Protein AF-A0A3C0ZUI7-F1 (afdb_monomer_lite)

Foldseek 3Di:
DCPDPQDQFWDDKDKWKAQVVHTPVVQKDWPPDDFDFDADPPDDDDPVRPRGDRDDTDIGHDCVVQQQGQFIWMKMKIATPVGDIDMCVDDPRDIDGDHHHQAKKAKEKAWPDPFDDDPQFETQFKIKIKIKIFGLQAAQVFKDKDKPDDDDPVQTDDRGQPPDDDDDAPCPSGMDMGMDMGGDFDKMAIDIWGTGPVRNTHPYHHYYDGPRGIHGYDNDDKDKDKDWPDDPDDPNHDDPDDTDIDMDIDDDPDDPVVDDDDDPPPDDDDDDDPDPDDDD

Radius of gyration: 38.52 Å; chains: 1; bounding box: 91×34×120 Å

pLDDT: mean 78.49, std 19.01, range [32.12, 98.06]

Sequence (280 aa):
PGGAERSSGLGRVTVKVTVGDRDITDKVTLNKIPYTFSGRKGAGISPDSLVYSIEDAGIRIPAGAFAQSNDITVRVEAQDNSGNRSDTGGSGGGLLRLGIDTVGPKIEVNYTDDVQPRNEKYFSGRRIVQIAVIDRNVSRDRIHIRTNISVPDSLQPPHENRSGDGNGETGNGDRWTMSLVYDRDGEYTLNVDGSDALGNPAADIVWNGPSPKDFVIDRTKPVLSLFLLNTDVRNGKYYRDVQTVGIRVKEHNFRQEDVQYISSSGSRGRDRRPGDVAAP

Structure (mmCIF, N/CA/C/O backbone):
data_AF-A0A3C0ZUI7-F1
#
_entry.id   AF-A0A3C0ZUI7-F1
#
loop_
_atom_site.group_PDB
_atom_site.id
_atom_site.type_symbol
_atom_site.label_atom_id
_atom_site.label_alt_id
_atom_site.label_comp_id
_atom_site.label_asym_id
_atom_site.label_entity_id
_atom_site.label_seq_id
_atom_site.pdbx_PDB_ins_code
_atom_site.Cartn_x
_atom_site.Cartn_y
_atom_site.Cartn_z
_atom_site.occupancy
_atom_site.B_iso_or_equiv
_atom_site.auth_seq_id
_atom_site.auth_comp_id
_atom_site.auth_asym_id
_atom_site.auth_atom_id
_atom_site.pdbx_PDB_model_num
ATOM 1 N N . PRO A 1 1 ? 49.072 2.136 -57.154 1.00 39.34 1 PRO A N 1
ATOM 2 C CA . PRO A 1 1 ? 47.634 2.252 -57.484 1.00 39.34 1 PRO A CA 1
ATOM 3 C C . PRO A 1 1 ? 46.959 0.874 -57.428 1.00 39.34 1 PRO A C 1
ATOM 5 O O . PRO A 1 1 ? 46.980 0.122 -58.391 1.00 39.34 1 PRO A O 1
ATOM 8 N N . GLY A 1 2 ? 46.424 0.533 -56.261 1.00 35.38 2 GLY A N 1
ATOM 9 C CA . GLY A 1 2 ? 45.548 -0.618 -56.062 1.00 35.38 2 GLY A CA 1
ATOM 10 C C . GLY A 1 2 ? 44.452 -0.148 -55.127 1.00 35.38 2 GLY A C 1
ATOM 11 O O . GLY A 1 2 ? 44.536 -0.359 -53.922 1.00 35.38 2 GLY A O 1
ATOM 12 N N . GLY A 1 3 ? 43.526 0.652 -55.661 1.00 35.28 3 GLY A N 1
ATOM 13 C CA . GLY A 1 3 ? 42.379 1.114 -54.892 1.00 35.28 3 GLY A CA 1
ATOM 14 C C . GLY A 1 3 ? 41.578 -0.111 -54.490 1.00 35.28 3 GLY A C 1
ATOM 15 O O . GLY A 1 3 ? 41.129 -0.841 -55.367 1.00 35.28 3 GLY A O 1
ATOM 16 N N . ALA A 1 4 ? 41.458 -0.363 -53.186 1.00 46.81 4 ALA A N 1
ATOM 17 C CA . ALA A 1 4 ? 40.539 -1.371 -52.681 1.00 46.81 4 ALA A CA 1
ATOM 18 C C . ALA A 1 4 ? 39.171 -1.119 -53.331 1.00 46.81 4 ALA A C 1
ATOM 20 O O . ALA A 1 4 ? 38.652 -0.004 -53.222 1.00 46.81 4 ALA A O 1
ATOM 21 N N . GLU A 1 5 ? 38.638 -2.106 -54.056 1.00 49.66 5 GLU A N 1
ATOM 22 C CA . GLU A 1 5 ? 37.296 -2.026 -54.630 1.00 49.66 5 GLU A CA 1
ATOM 23 C C . GLU A 1 5 ? 36.324 -1.667 -53.503 1.00 49.66 5 GLU A C 1
ATOM 25 O O . GLU A 1 5 ? 36.117 -2.431 -52.559 1.00 49.66 5 GLU A O 1
ATOM 30 N N . ARG A 1 6 ? 35.776 -0.451 -53.552 1.00 50.44 6 ARG A N 1
ATOM 31 C CA . ARG A 1 6 ? 34.774 -0.008 -52.587 1.00 50.44 6 ARG A CA 1
ATOM 32 C C . ARG A 1 6 ? 33.447 -0.617 -53.023 1.00 50.44 6 ARG A C 1
ATOM 34 O O . ARG A 1 6 ? 32.904 -0.209 -54.044 1.00 50.44 6 ARG A O 1
ATOM 41 N N . SER A 1 7 ? 32.949 -1.612 -52.289 1.00 61.31 7 SER A N 1
ATOM 42 C CA . SER A 1 7 ? 31.618 -2.171 -52.553 1.00 61.31 7 SER A CA 1
ATOM 43 C C . SER A 1 7 ? 30.523 -1.153 -52.206 1.00 61.31 7 SER A C 1
ATOM 45 O O . SER A 1 7 ? 30.690 -0.343 -51.289 1.00 61.31 7 SER A O 1
ATOM 47 N N . SER A 1 8 ? 29.378 -1.225 -52.890 1.00 64.44 8 SER A N 1
ATOM 48 C CA . SER A 1 8 ? 28.178 -0.441 -52.565 1.00 64.44 8 SER A CA 1
ATOM 49 C C . SER A 1 8 ? 27.490 -0.873 -51.264 1.00 64.44 8 SER A C 1
ATOM 51 O O . SER A 1 8 ? 26.480 -0.271 -50.923 1.00 64.44 8 SER A O 1
ATOM 53 N N . GLY A 1 9 ? 28.007 -1.892 -50.560 1.00 69.38 9 GLY A N 1
ATOM 54 C CA . GLY A 1 9 ? 27.421 -2.482 -49.352 1.00 69.38 9 GLY A CA 1
ATOM 55 C C . GLY A 1 9 ? 27.231 -1.513 -48.177 1.00 69.38 9 GLY A C 1
ATOM 56 O O . GLY A 1 9 ? 27.394 -0.301 -48.303 1.00 69.38 9 GLY A O 1
ATOM 57 N N . LEU A 1 10 ? 26.876 -2.050 -47.007 1.00 74.06 10 LEU A N 1
ATOM 58 C CA . LEU A 1 10 ? 26.553 -1.247 -45.824 1.00 74.06 10 LEU A CA 1
ATOM 59 C C . LEU A 1 10 ? 27.716 -0.317 -45.429 1.00 74.06 10 LEU A C 1
ATOM 61 O O . LEU A 1 10 ? 28.832 -0.773 -45.183 1.00 74.06 10 LEU A O 1
ATOM 65 N N . GLY A 1 11 ? 27.443 0.986 -45.365 1.00 74.94 11 GLY A N 1
ATOM 66 C CA . GLY A 1 11 ? 28.442 2.021 -45.098 1.00 74.94 11 GLY A CA 1
ATOM 67 C C . GLY A 1 11 ? 28.409 2.537 -43.663 1.00 74.94 11 GLY A C 1
ATOM 68 O O . GLY A 1 11 ? 29.455 2.753 -43.050 1.00 74.94 11 GLY A O 1
ATOM 69 N N . ARG A 1 12 ? 27.213 2.729 -43.097 1.00 79.88 12 ARG A N 1
ATOM 70 C CA . ARG A 1 12 ? 27.022 3.234 -41.733 1.00 79.88 12 ARG A CA 1
ATOM 71 C C . ARG A 1 12 ? 25.737 2.704 -41.111 1.00 79.88 12 ARG A C 1
ATOM 73 O O . ARG A 1 12 ? 24.705 2.654 -41.768 1.00 79.88 12 ARG A O 1
ATOM 80 N N . VAL A 1 13 ? 25.802 2.414 -39.815 1.00 79.94 13 VAL A N 1
ATOM 81 C CA . VAL A 1 13 ? 24.637 2.191 -38.955 1.00 79.94 13 VAL A CA 1
ATOM 82 C C . VAL A 1 13 ? 24.647 3.246 -37.855 1.00 79.94 13 VAL A C 1
ATOM 84 O O . VAL A 1 13 ? 25.672 3.453 -37.204 1.00 79.94 13 VAL A O 1
ATOM 87 N N . THR A 1 14 ? 23.518 3.917 -37.664 1.00 83.06 14 THR A N 1
ATOM 88 C CA . THR A 1 14 ? 23.294 4.918 -36.622 1.00 83.06 14 THR A CA 1
ATOM 89 C C . THR A 1 14 ? 22.190 4.417 -35.707 1.00 83.06 14 THR A C 1
ATOM 91 O O . THR A 1 14 ? 21.149 3.968 -36.174 1.00 83.06 14 THR A O 1
ATOM 94 N N . VAL A 1 15 ? 22.404 4.514 -34.402 1.00 86.19 15 VAL A N 1
ATOM 95 C CA . VAL A 1 15 ? 21.394 4.185 -33.396 1.00 86.19 15 VAL A CA 1
ATOM 96 C C . VAL A 1 15 ? 20.965 5.472 -32.717 1.00 86.19 15 VAL A C 1
ATOM 98 O O . VAL A 1 15 ? 21.813 6.301 -32.394 1.00 86.19 15 VAL A O 1
ATOM 101 N N . LYS A 1 16 ? 19.662 5.619 -32.493 1.00 87.56 16 LYS A N 1
ATOM 102 C CA . LYS A 1 16 ? 19.075 6.660 -31.658 1.00 87.56 16 LYS A CA 1
ATOM 103 C C . LYS A 1 16 ? 18.197 6.009 -30.599 1.00 87.56 16 LYS A C 1
ATOM 105 O O . LYS A 1 16 ? 17.317 5.220 -30.936 1.00 87.56 16 LYS A O 1
ATOM 110 N N . VAL A 1 17 ? 18.435 6.346 -29.337 1.00 89.12 17 VAL A N 1
ATOM 111 C CA . VAL A 1 17 ? 17.631 5.871 -28.207 1.00 89.12 17 VAL A CA 1
ATOM 112 C C . VAL A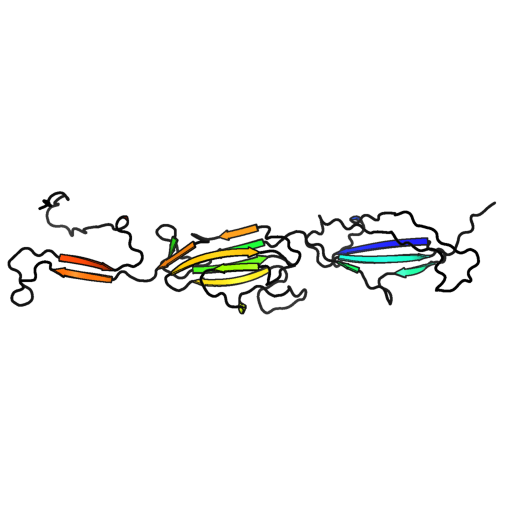 1 17 ? 17.021 7.070 -27.497 1.00 89.12 17 VAL A C 1
ATOM 114 O O . VAL A 1 17 ? 17.734 8.024 -27.187 1.00 89.12 17 VAL A O 1
ATOM 117 N N . THR A 1 18 ? 15.717 7.033 -27.239 1.00 87.75 18 THR A N 1
ATOM 118 C CA . THR A 1 18 ? 15.006 8.094 -26.516 1.00 87.75 18 THR A CA 1
ATOM 119 C C . THR A 1 18 ? 14.215 7.544 -25.334 1.00 87.75 18 THR A C 1
ATOM 121 O O . THR A 1 18 ? 13.870 6.367 -25.318 1.00 87.75 18 THR A O 1
ATOM 124 N N . VAL A 1 19 ? 13.945 8.399 -24.346 1.00 83.94 19 VAL A N 1
ATOM 125 C CA . VAL A 1 19 ? 12.933 8.183 -23.298 1.00 83.94 19 VAL A CA 1
ATOM 126 C C . VAL A 1 19 ? 11.902 9.292 -23.444 1.00 83.94 19 VAL A C 1
ATOM 128 O O . VAL A 1 19 ? 12.232 10.457 -23.197 1.00 83.94 19 VAL A O 1
ATOM 131 N N . GLY A 1 20 ? 10.698 8.960 -23.916 1.00 83.31 20 GLY A N 1
ATOM 132 C CA . GLY A 1 20 ? 9.798 9.965 -24.485 1.00 83.31 20 GLY A CA 1
ATOM 133 C C . GLY A 1 20 ? 10.523 10.783 -25.560 1.00 83.31 20 GLY A C 1
ATOM 134 O O . GLY A 1 20 ? 11.177 10.225 -26.448 1.00 83.31 20 GLY A O 1
ATOM 135 N N . ASP A 1 21 ? 10.501 12.108 -25.418 1.00 83.50 21 ASP A N 1
ATOM 136 C CA . ASP A 1 21 ? 11.164 13.038 -26.345 1.00 83.50 21 ASP A CA 1
ATOM 137 C C . ASP A 1 21 ? 12.665 13.248 -26.068 1.00 83.50 21 ASP A C 1
ATOM 139 O O . ASP A 1 21 ? 13.371 13.888 -26.854 1.00 83.50 21 ASP A O 1
ATOM 143 N N . ARG A 1 22 ? 13.190 12.731 -24.949 1.00 85.81 22 ARG A N 1
ATOM 144 C CA . ARG A 1 22 ? 14.582 12.959 -24.543 1.00 85.81 22 ARG A CA 1
ATOM 145 C C . ARG A 1 22 ? 15.524 11.983 -25.239 1.00 85.81 22 ARG A C 1
ATOM 147 O O . ARG A 1 22 ? 15.425 10.780 -25.027 1.00 85.81 22 ARG A O 1
ATOM 154 N N . ASP A 1 23 ? 16.506 12.501 -25.975 1.00 90.75 23 ASP A N 1
ATOM 155 C CA . ASP A 1 23 ? 17.611 11.702 -26.520 1.00 90.75 23 ASP A CA 1
ATOM 156 C C . ASP A 1 23 ? 18.565 11.246 -25.403 1.00 90.75 23 ASP A C 1
ATOM 158 O O . ASP A 1 23 ? 19.036 12.057 -24.601 1.00 90.75 23 ASP A O 1
ATOM 162 N N . ILE A 1 24 ? 18.816 9.938 -25.341 1.00 89.69 24 ILE A N 1
ATOM 163 C CA . ILE A 1 24 ? 19.708 9.282 -24.375 1.00 89.69 24 ILE A CA 1
ATOM 164 C C . ILE A 1 24 ? 20.764 8.416 -25.069 1.00 89.69 24 ILE A C 1
ATOM 166 O O . ILE A 1 24 ? 21.361 7.533 -24.449 1.00 89.69 24 ILE A O 1
ATOM 170 N N . THR A 1 25 ? 20.994 8.630 -26.364 1.00 89.19 25 THR A N 1
ATOM 171 C CA . THR A 1 25 ? 21.921 7.824 -27.169 1.00 89.19 25 THR A CA 1
ATOM 172 C C . THR A 1 25 ? 23.349 7.842 -26.602 1.00 89.19 25 THR A C 1
ATOM 174 O O . THR A 1 25 ? 24.074 6.859 -26.711 1.00 89.19 25 THR A O 1
ATOM 177 N N . ASP A 1 26 ? 23.751 8.919 -25.922 1.00 88.81 26 ASP A N 1
ATOM 178 C CA . ASP A 1 26 ? 25.049 9.031 -25.245 1.00 88.81 26 ASP A CA 1
ATOM 179 C C . ASP A 1 26 ? 25.170 8.156 -23.980 1.00 88.81 26 ASP A C 1
ATOM 181 O O . ASP A 1 26 ? 26.270 7.969 -23.459 1.00 88.81 26 ASP A O 1
ATOM 185 N N . LYS A 1 27 ? 24.052 7.627 -23.466 1.00 85.94 27 LYS A N 1
ATOM 186 C CA . LYS A 1 27 ? 23.995 6.763 -22.274 1.00 85.94 27 LYS A CA 1
ATOM 187 C C . LYS A 1 27 ? 23.957 5.275 -22.600 1.00 85.94 27 LYS A C 1
ATOM 189 O O . LYS A 1 27 ? 24.029 4.463 -21.677 1.00 85.94 27 LYS A O 1
ATOM 194 N N . VAL A 1 28 ? 23.839 4.901 -23.872 1.00 84.00 28 VAL A N 1
ATOM 195 C CA . VAL A 1 28 ? 23.809 3.495 -24.292 1.00 84.00 28 VAL A CA 1
ATOM 196 C C . VAL A 1 28 ? 25.170 3.055 -24.812 1.00 84.00 28 VAL A C 1
ATOM 198 O O . VAL A 1 28 ? 25.933 3.839 -25.370 1.00 84.00 28 VAL A O 1
ATOM 201 N N . THR A 1 29 ? 25.494 1.778 -24.626 1.00 80.75 29 THR A N 1
ATOM 202 C CA . THR A 1 29 ? 26.720 1.202 -25.188 1.00 80.75 29 THR A CA 1
ATOM 203 C C . THR A 1 29 ? 26.381 0.415 -26.441 1.00 80.75 29 THR A C 1
ATOM 205 O O . THR A 1 29 ? 25.583 -0.523 -26.401 1.00 80.75 29 THR A O 1
ATOM 208 N N . LEU A 1 30 ? 27.010 0.793 -27.551 1.00 74.75 30 LEU A N 1
ATOM 209 C CA . LEU A 1 30 ? 27.002 0.007 -28.776 1.00 74.75 30 LEU A CA 1
ATOM 210 C C . LEU A 1 30 ? 28.134 -1.005 -28.698 1.00 74.75 30 LEU A C 1
ATOM 212 O O . LEU A 1 30 ? 29.309 -0.650 -28.818 1.00 74.75 30 LEU A O 1
ATOM 216 N N . ASN A 1 31 ? 27.779 -2.269 -28.507 1.00 67.50 31 ASN A N 1
ATOM 217 C CA . ASN A 1 31 ? 28.765 -3.327 -28.599 1.00 67.50 31 ASN A CA 1
ATOM 218 C C . ASN A 1 31 ? 29.066 -3.534 -30.085 1.00 67.50 31 ASN A C 1
ATOM 220 O O . ASN A 1 31 ? 28.242 -4.058 -30.833 1.00 67.50 31 ASN A O 1
ATOM 224 N N . LYS A 1 32 ? 30.249 -3.094 -30.527 1.00 57.41 32 LYS A N 1
ATOM 225 C CA . LYS A 1 32 ? 30.792 -3.498 -31.827 1.00 57.41 32 LYS A CA 1
ATOM 226 C C . LYS A 1 32 ? 31.125 -4.981 -31.731 1.00 57.41 32 LYS A C 1
ATOM 228 O O . LYS A 1 32 ? 32.128 -5.342 -31.124 1.00 57.41 32 LYS A O 1
ATOM 233 N N . ILE A 1 33 ? 30.263 -5.824 -32.275 1.00 48.81 33 ILE A N 1
ATOM 234 C CA . ILE A 1 33 ? 30.443 -7.274 -32.258 1.00 48.81 33 ILE A CA 1
ATOM 235 C C . ILE A 1 33 ? 31.011 -7.692 -33.625 1.00 48.81 33 ILE A C 1
ATOM 237 O O . ILE A 1 33 ? 30.664 -7.070 -34.636 1.00 48.81 33 ILE A O 1
ATOM 241 N N . PRO A 1 34 ? 31.966 -8.641 -33.676 1.00 45.00 34 PRO A N 1
ATOM 242 C CA . PRO A 1 34 ? 32.533 -9.132 -34.928 1.00 45.00 34 PRO A CA 1
ATOM 243 C C . PRO A 1 34 ? 31.428 -9.599 -35.881 1.00 45.00 34 PRO A C 1
ATOM 245 O O . PRO A 1 34 ? 30.554 -10.365 -35.500 1.00 45.00 34 PRO A O 1
ATOM 248 N N . TYR A 1 35 ? 31.471 -9.126 -37.123 1.00 46.81 35 TYR A N 1
ATOM 249 C CA . TYR A 1 35 ? 30.569 -9.555 -38.187 1.00 46.81 35 TYR A CA 1
ATOM 250 C C . TYR A 1 35 ? 31.161 -10.777 -38.892 1.00 46.81 35 TYR A C 1
ATOM 252 O O . TYR A 1 35 ? 32.356 -10.816 -39.198 1.00 46.81 35 TYR A O 1
ATOM 260 N N . THR A 1 36 ? 30.331 -11.777 -39.165 1.00 38.94 36 THR A N 1
ATOM 261 C CA . THR A 1 36 ? 30.698 -12.934 -39.981 1.00 38.94 36 THR A CA 1
ATOM 262 C C . THR A 1 36 ? 30.381 -12.648 -41.448 1.00 38.94 36 THR A C 1
ATOM 264 O O . THR A 1 36 ? 29.358 -12.069 -41.799 1.00 38.94 36 THR A O 1
ATOM 267 N N . PHE A 1 37 ? 31.311 -13.006 -42.331 1.00 51.50 37 PHE A N 1
ATOM 268 C CA . PHE A 1 37 ? 31.149 -12.856 -43.775 1.00 51.50 37 PHE A CA 1
ATOM 269 C C . PHE A 1 37 ? 30.602 -14.154 -44.376 1.00 51.50 37 PHE A C 1
ATOM 271 O O . PHE A 1 37 ? 31.223 -15.205 -44.220 1.00 51.50 37 PHE A O 1
ATOM 278 N N . SER A 1 38 ? 29.498 -14.079 -45.122 1.00 47.84 38 SER A N 1
ATOM 279 C CA . SER A 1 38 ? 28.936 -15.209 -45.873 1.00 47.84 38 SER A CA 1
ATOM 280 C C . SER A 1 38 ? 28.625 -14.833 -47.332 1.00 47.84 38 SER A C 1
ATOM 282 O O . SER A 1 38 ? 27.517 -14.989 -47.830 1.00 47.84 38 SER A O 1
ATOM 284 N N . GLY A 1 39 ? 29.622 -14.354 -48.082 1.00 48.78 39 GLY A N 1
ATOM 285 C CA . GLY A 1 39 ? 29.436 -14.081 -49.511 1.00 48.78 39 GLY A CA 1
ATOM 286 C C . GLY A 1 39 ? 29.565 -15.331 -50.394 1.00 48.78 39 GLY A C 1
ATOM 287 O O . GLY A 1 39 ? 30.602 -15.995 -50.389 1.00 48.78 39 GLY A O 1
ATOM 288 N N . ARG A 1 40 ? 28.569 -15.613 -51.250 1.00 46.62 40 ARG A N 1
ATOM 289 C CA . ARG A 1 40 ? 28.757 -16.461 -52.447 1.00 46.62 40 ARG A CA 1
ATOM 290 C C . ARG A 1 40 ? 29.292 -15.604 -53.598 1.00 46.62 40 ARG A C 1
ATOM 292 O O . ARG A 1 40 ? 28.578 -14.761 -54.137 1.00 46.62 40 ARG A O 1
ATOM 299 N N . LYS A 1 41 ? 30.545 -15.827 -54.009 1.00 44.91 41 LYS A N 1
ATOM 300 C CA . LYS A 1 41 ? 31.140 -15.162 -55.182 1.00 44.91 41 LYS A CA 1
ATOM 301 C C . LYS A 1 41 ? 30.384 -15.592 -56.452 1.00 44.91 41 LYS A C 1
ATOM 303 O O . LYS A 1 41 ? 30.377 -16.775 -56.774 1.00 44.91 41 LYS A O 1
ATOM 308 N N . GLY A 1 42 ? 29.759 -14.645 -57.158 1.00 52.22 42 GLY A N 1
ATOM 309 C CA . GLY A 1 42 ? 29.079 -14.887 -58.442 1.00 52.22 42 GLY A CA 1
ATOM 310 C C . GLY A 1 42 ? 27.550 -15.036 -58.399 1.00 52.22 42 GLY A C 1
ATOM 311 O O . GLY A 1 42 ? 26.964 -15.382 -59.421 1.00 52.22 42 GLY A O 1
ATOM 312 N N . ALA A 1 43 ? 26.888 -14.776 -57.266 1.00 50.94 43 ALA A N 1
ATOM 313 C CA . ALA A 1 43 ? 25.427 -14.678 -57.237 1.00 50.94 43 ALA A CA 1
ATOM 314 C C . ALA A 1 43 ? 24.967 -13.373 -57.920 1.00 50.94 43 ALA A C 1
ATOM 316 O O . ALA A 1 43 ? 25.516 -12.306 -57.650 1.00 50.94 43 ALA A O 1
ATOM 317 N N . GLY A 1 44 ? 23.981 -13.452 -58.820 1.00 50.34 44 GLY A N 1
ATOM 318 C CA . GLY A 1 44 ? 23.380 -12.273 -59.449 1.00 50.34 44 GLY A CA 1
ATOM 319 C C . GLY A 1 44 ? 22.801 -11.301 -58.413 1.00 50.34 44 GLY A C 1
ATOM 320 O O . GLY A 1 44 ? 22.335 -11.716 -57.348 1.00 50.34 44 GLY A O 1
ATOM 321 N N . ILE A 1 45 ? 22.842 -10.003 -58.724 1.00 51.88 45 ILE A N 1
ATOM 322 C CA . ILE A 1 45 ? 22.308 -8.942 -57.862 1.00 51.88 45 ILE A CA 1
ATOM 323 C C . ILE A 1 45 ? 20.777 -9.045 -57.886 1.00 51.88 45 ILE A C 1
ATOM 325 O O . ILE A 1 45 ? 20.143 -8.660 -58.865 1.00 51.88 45 ILE A O 1
ATOM 329 N N . SER A 1 46 ? 20.189 -9.589 -56.823 1.00 49.47 46 SER A N 1
ATOM 330 C CA . SER A 1 46 ? 18.751 -9.527 -56.548 1.00 49.47 46 SER A CA 1
ATOM 331 C C . SER A 1 46 ? 18.540 -8.961 -55.137 1.00 49.47 46 SER A C 1
ATOM 333 O O . SER A 1 46 ? 19.458 -9.072 -54.319 1.00 49.47 46 SER A O 1
ATOM 335 N N . PRO A 1 47 ? 17.371 -8.374 -54.822 1.00 48.03 47 PRO A N 1
ATOM 336 C CA . PRO A 1 47 ? 17.043 -7.927 -53.464 1.00 48.03 47 PRO A CA 1
ATOM 337 C C . PRO A 1 47 ? 17.180 -9.035 -52.404 1.00 48.03 47 PRO A C 1
ATOM 339 O O . PRO A 1 47 ? 17.535 -8.746 -51.265 1.00 48.03 47 PRO A O 1
ATOM 342 N N . ASP A 1 48 ? 16.987 -10.295 -52.804 1.00 47.59 48 ASP A N 1
ATOM 343 C CA . ASP A 1 48 ? 17.074 -11.478 -51.937 1.00 47.59 48 ASP A CA 1
ATOM 344 C C . ASP A 1 48 ? 18.515 -12.011 -51.803 1.00 47.59 48 ASP A C 1
ATOM 346 O O . ASP A 1 48 ? 18.798 -12.902 -51.002 1.00 47.59 48 ASP A O 1
ATOM 350 N N . SER A 1 49 ? 19.457 -11.454 -52.571 1.00 53.12 49 SER A N 1
ATOM 351 C CA . SER A 1 49 ? 20.878 -11.810 -52.565 1.00 53.12 49 SER A CA 1
ATOM 352 C C . SER A 1 49 ? 21.661 -10.958 -51.554 1.00 53.12 49 SER A C 1
ATOM 354 O O . SER A 1 49 ? 22.706 -10.404 -51.902 1.00 53.12 49 SER A O 1
ATOM 356 N N . LEU A 1 50 ? 21.166 -10.796 -50.321 1.00 53.84 50 LEU A N 1
ATOM 357 C CA . LEU A 1 50 ? 21.901 -10.094 -49.260 1.00 53.84 50 LEU A CA 1
ATOM 358 C C . LEU A 1 50 ? 23.270 -10.765 -49.055 1.00 53.84 50 LEU A C 1
ATOM 360 O O . LEU A 1 50 ? 23.359 -11.922 -48.657 1.00 53.84 50 LEU A O 1
ATOM 364 N N . VAL A 1 51 ? 24.346 -10.042 -49.373 1.00 53.28 51 VAL A N 1
ATOM 365 C CA . VAL A 1 51 ? 25.725 -10.577 -49.353 1.00 53.28 51 VAL A CA 1
ATOM 366 C C . VAL A 1 51 ? 26.382 -10.414 -47.974 1.00 53.28 51 VAL A C 1
ATOM 368 O O . VAL A 1 51 ? 27.360 -11.093 -47.667 1.00 53.28 51 VAL A O 1
ATOM 371 N N . TYR A 1 52 ? 25.852 -9.508 -47.144 1.00 54.88 52 TYR A N 1
ATOM 372 C CA . TYR A 1 52 ? 26.396 -9.155 -45.834 1.00 54.88 52 TYR A CA 1
ATOM 373 C C . TYR A 1 52 ? 25.256 -8.942 -44.831 1.00 54.88 52 TYR A C 1
ATOM 375 O O . TYR A 1 52 ? 24.418 -8.063 -45.037 1.00 54.88 52 TYR A O 1
ATOM 383 N N . SER A 1 53 ? 25.249 -9.715 -43.746 1.00 57.09 53 SER A N 1
ATOM 384 C CA . SER A 1 53 ? 24.337 -9.565 -42.609 1.00 57.09 53 SER A CA 1
ATOM 385 C C . SER A 1 53 ? 25.118 -9.173 -41.348 1.00 57.09 53 SER A C 1
ATOM 387 O O . SER A 1 53 ? 26.282 -9.532 -41.171 1.00 57.09 53 SER A O 1
ATOM 389 N N . ILE A 1 54 ? 24.483 -8.387 -40.476 1.00 61.62 54 ILE A N 1
ATOM 390 C CA . ILE A 1 54 ? 24.945 -8.167 -39.102 1.00 61.62 54 ILE A CA 1
ATOM 391 C C . ILE A 1 54 ? 23.976 -8.943 -38.216 1.00 61.62 54 ILE A C 1
ATOM 393 O O . ILE A 1 54 ? 22.850 -8.498 -38.016 1.00 61.62 54 ILE A O 1
ATOM 397 N N . GLU A 1 55 ? 24.398 -10.107 -37.730 1.00 60.12 55 GLU A N 1
ATOM 398 C CA . GLU A 1 55 ? 23.518 -11.017 -36.980 1.00 60.12 55 GLU A CA 1
ATOM 399 C C . GLU A 1 55 ? 23.667 -10.870 -35.458 1.00 60.12 55 GLU A C 1
ATOM 401 O O . GLU A 1 55 ? 22.712 -11.124 -34.733 1.00 60.12 55 GLU A O 1
ATOM 406 N N . ASP A 1 56 ? 24.800 -10.337 -34.979 1.00 59.84 56 ASP A N 1
ATOM 407 C CA . ASP A 1 56 ? 25.130 -10.310 -33.546 1.00 59.84 56 ASP A CA 1
ATOM 408 C C . ASP A 1 56 ? 25.350 -8.901 -32.958 1.00 59.84 56 ASP A C 1
ATOM 410 O O . ASP A 1 56 ? 25.928 -8.775 -31.887 1.00 59.84 56 ASP A O 1
ATOM 414 N N . ALA A 1 57 ? 24.934 -7.802 -33.603 1.00 66.38 57 ALA A N 1
ATOM 415 C CA . ALA A 1 57 ? 25.088 -6.462 -33.006 1.00 66.38 57 ALA A CA 1
ATOM 416 C C . ALA A 1 57 ? 24.019 -6.167 -31.937 1.00 66.38 57 ALA A C 1
ATOM 418 O O . ALA A 1 57 ? 22.829 -6.369 -32.163 1.00 66.38 57 ALA A O 1
ATOM 419 N N . GLY A 1 58 ? 24.437 -5.617 -30.788 1.00 73.06 58 GLY A N 1
ATOM 420 C CA . GLY A 1 58 ? 23.549 -5.323 -29.658 1.00 73.06 58 GLY A CA 1
ATOM 421 C C . GLY A 1 58 ? 23.701 -3.907 -29.096 1.00 73.06 58 GLY A C 1
ATOM 422 O O . GLY A 1 58 ? 24.803 -3.352 -29.037 1.00 73.06 58 GLY A O 1
ATOM 423 N N . ILE A 1 59 ? 22.582 -3.341 -28.636 1.00 81.25 59 ILE A N 1
ATOM 424 C CA . ILE A 1 59 ? 22.514 -2.057 -27.924 1.00 81.25 59 ILE A CA 1
ATOM 425 C C . ILE A 1 59 ? 22.285 -2.360 -26.443 1.00 81.25 59 ILE A C 1
ATOM 427 O O . ILE A 1 59 ? 21.253 -2.917 -26.074 1.00 81.25 59 ILE A O 1
ATOM 431 N N . ARG A 1 60 ? 23.236 -1.993 -25.577 1.00 85.38 60 ARG A N 1
ATOM 432 C CA . ARG A 1 60 ? 23.074 -2.125 -24.124 1.00 85.38 60 ARG A CA 1
ATOM 433 C C . ARG A 1 60 ? 22.520 -0.829 -23.543 1.00 85.38 60 ARG A C 1
ATOM 435 O O . ARG A 1 60 ? 23.210 0.192 -23.543 1.00 85.38 60 ARG A O 1
ATOM 442 N N . ILE A 1 61 ? 21.316 -0.905 -22.985 1.00 85.88 61 ILE A N 1
ATOM 443 C CA . ILE A 1 61 ? 20.670 0.188 -22.251 1.00 85.88 61 ILE A CA 1
ATOM 444 C C . ILE A 1 61 ? 20.849 -0.083 -20.749 1.00 85.88 61 ILE A C 1
ATOM 446 O O . ILE A 1 61 ? 20.401 -1.124 -20.267 1.00 85.88 61 ILE A O 1
ATOM 450 N N . PRO A 1 62 ? 21.567 0.770 -19.997 1.00 84.06 62 PRO A N 1
ATOM 451 C CA . PRO A 1 62 ? 21.828 0.519 -18.584 1.00 84.06 62 PRO A CA 1
ATOM 452 C C . PRO A 1 62 ? 20.569 0.751 -17.745 1.00 84.06 62 PRO A C 1
ATOM 454 O O . PRO A 1 62 ? 20.001 1.835 -17.790 1.00 84.06 62 PRO A O 1
ATOM 457 N N . ALA A 1 63 ? 20.177 -0.221 -16.918 1.00 82.94 63 ALA A N 1
ATOM 458 C CA . ALA A 1 63 ? 18.972 -0.086 -16.100 1.00 82.94 63 ALA A CA 1
ATOM 459 C C . ALA A 1 63 ? 19.024 1.100 -15.121 1.00 82.94 63 ALA A C 1
ATOM 461 O O . ALA A 1 63 ? 18.015 1.755 -14.933 1.00 82.94 63 ALA A O 1
ATOM 462 N N . GLY A 1 64 ? 20.196 1.436 -14.563 1.00 82.38 64 GLY A N 1
ATOM 463 C CA . GLY A 1 64 ? 20.344 2.420 -13.478 1.00 82.38 64 GLY A CA 1
ATOM 464 C C . GLY A 1 64 ? 19.556 3.727 -13.656 1.00 82.38 64 GLY A C 1
ATOM 465 O O . GLY A 1 64 ? 18.572 3.952 -12.965 1.00 82.38 64 GLY A O 1
ATOM 466 N N . ALA A 1 65 ? 19.958 4.593 -14.591 1.00 75.94 65 ALA A N 1
ATOM 467 C CA . ALA A 1 65 ? 19.296 5.892 -14.793 1.00 75.94 65 ALA A CA 1
ATOM 468 C C . ALA A 1 65 ? 17.879 5.791 -15.395 1.00 75.94 65 ALA A C 1
ATOM 470 O O . ALA A 1 65 ? 17.195 6.805 -15.518 1.00 75.94 65 ALA A O 1
ATOM 471 N N . PHE A 1 66 ? 17.456 4.589 -15.790 1.00 80.56 66 PHE A N 1
ATOM 472 C CA . PHE A 1 66 ? 16.199 4.322 -16.483 1.00 80.56 66 PHE A CA 1
ATOM 473 C C . PHE A 1 66 ? 15.347 3.294 -15.734 1.00 80.56 66 PHE A C 1
ATOM 475 O O . PHE A 1 66 ? 14.476 2.685 -16.336 1.00 80.56 66 PHE A O 1
ATOM 482 N N . ALA A 1 67 ? 15.595 3.123 -14.434 1.00 78.38 67 ALA A N 1
ATOM 483 C CA . ALA A 1 67 ? 15.057 2.065 -13.584 1.00 78.38 67 ALA A CA 1
ATOM 484 C C . ALA A 1 67 ? 13.536 2.117 -13.358 1.00 78.38 67 ALA A C 1
ATOM 486 O O . ALA A 1 67 ? 13.026 1.263 -12.652 1.00 78.38 67 ALA A O 1
ATOM 487 N N . GLN A 1 68 ? 12.844 3.126 -13.895 1.00 75.88 68 GLN A N 1
ATOM 488 C CA . GLN A 1 68 ? 11.387 3.316 -13.832 1.00 75.88 68 GLN A CA 1
ATOM 489 C C . GLN A 1 68 ? 10.852 3.947 -15.139 1.00 75.88 68 GLN A C 1
ATOM 491 O O . GLN A 1 68 ? 9.952 4.797 -15.132 1.00 75.88 68 GLN A O 1
ATOM 496 N N . SER A 1 69 ? 11.486 3.623 -16.269 1.00 81.12 69 SER A N 1
ATOM 497 C CA . SER A 1 69 ? 11.151 4.167 -17.589 1.00 81.12 69 SER A CA 1
ATOM 498 C C . SER A 1 69 ? 10.197 3.234 -18.327 1.00 81.12 69 SER A C 1
ATOM 500 O O . SER A 1 69 ? 10.552 2.088 -18.559 1.00 81.12 69 SER A O 1
ATOM 502 N N . ASN A 1 70 ? 9.058 3.736 -18.811 1.00 76.62 70 ASN A N 1
ATOM 503 C CA . ASN A 1 70 ? 8.080 2.934 -19.570 1.00 76.62 70 ASN A CA 1
ATOM 504 C C . ASN A 1 70 ? 8.035 3.251 -21.077 1.00 76.62 70 ASN A C 1
ATOM 506 O O . ASN A 1 70 ? 7.275 2.629 -21.813 1.00 76.62 70 ASN A O 1
ATOM 510 N N . ASP A 1 71 ? 8.835 4.216 -21.538 1.00 83.00 71 ASP A N 1
ATOM 511 C CA . ASP A 1 71 ? 8.792 4.717 -22.918 1.00 83.00 71 ASP A CA 1
ATOM 512 C C . ASP A 1 71 ? 10.195 4.870 -23.516 1.00 83.00 71 ASP A C 1
ATOM 514 O O . ASP A 1 71 ? 10.591 5.938 -23.986 1.00 83.00 71 ASP A O 1
ATOM 518 N N . ILE A 1 72 ? 10.997 3.804 -23.438 1.00 86.06 72 ILE A N 1
ATOM 519 C CA . ILE A 1 72 ? 12.285 3.751 -24.130 1.00 86.06 72 ILE A CA 1
ATOM 520 C C . ILE A 1 72 ? 12.024 3.365 -25.582 1.00 86.06 72 ILE A C 1
ATOM 522 O O . ILE A 1 72 ? 11.520 2.279 -25.856 1.00 86.06 72 ILE A O 1
ATOM 526 N N . THR A 1 73 ? 12.424 4.218 -26.517 1.00 89.19 73 THR A N 1
ATOM 527 C CA . THR A 1 73 ? 12.326 3.951 -27.953 1.00 89.19 73 THR A CA 1
ATOM 528 C C . THR A 1 73 ? 13.712 3.784 -28.559 1.00 89.19 73 THR A C 1
ATOM 530 O O . THR A 1 73 ? 14.593 4.616 -28.354 1.00 89.19 73 THR A O 1
ATOM 533 N N . VAL A 1 74 ? 13.900 2.731 -29.354 1.00 87.81 74 VAL A N 1
ATOM 534 C CA . VAL A 1 74 ? 15.132 2.475 -30.106 1.00 87.81 74 VAL A CA 1
ATOM 535 C C . VAL A 1 74 ? 14.849 2.555 -31.605 1.00 87.81 74 VAL A C 1
ATOM 537 O O . VAL A 1 74 ? 14.036 1.803 -32.149 1.00 87.81 74 VAL A O 1
ATOM 540 N N . ARG A 1 75 ? 15.563 3.454 -32.287 1.00 87.00 75 ARG A N 1
ATOM 541 C CA . ARG A 1 75 ? 15.579 3.585 -33.746 1.00 87.00 75 ARG A CA 1
ATOM 542 C C . ARG A 1 75 ? 16.967 3.268 -34.277 1.00 87.00 75 ARG A C 1
ATOM 544 O O . ARG A 1 75 ? 17.958 3.805 -33.786 1.00 87.00 75 ARG A O 1
ATOM 551 N N . VAL A 1 76 ? 17.033 2.440 -35.309 1.00 84.75 76 VAL A N 1
ATOM 552 C CA . VAL A 1 76 ? 18.274 2.144 -36.028 1.00 84.75 76 VAL A CA 1
ATOM 553 C C . VAL A 1 76 ? 18.109 2.607 -37.465 1.00 84.75 76 VAL A C 1
ATOM 555 O O . VAL A 1 76 ? 17.110 2.283 -38.095 1.00 84.75 76 VAL A O 1
ATOM 558 N N . GLU A 1 77 ? 19.071 3.371 -37.969 1.00 85.75 77 GLU A N 1
ATOM 559 C CA . GLU A 1 77 ? 19.160 3.809 -39.361 1.00 85.75 77 GLU A CA 1
ATOM 560 C C . GLU A 1 77 ? 20.405 3.191 -40.000 1.00 85.75 77 GLU A C 1
ATOM 562 O O . GLU A 1 77 ? 21.502 3.268 -39.447 1.00 85.75 77 GLU A O 1
ATOM 567 N N . ALA A 1 78 ? 20.248 2.600 -41.177 1.00 83.06 78 ALA A N 1
ATOM 568 C CA . ALA A 1 78 ? 21.326 2.056 -41.984 1.00 83.06 78 ALA A CA 1
ATOM 569 C C . ALA A 1 78 ? 21.464 2.862 -43.278 1.00 83.06 78 ALA A C 1
ATOM 571 O O . ALA A 1 78 ? 20.470 3.199 -43.920 1.00 83.06 78 ALA A O 1
ATOM 572 N N . GLN A 1 79 ? 22.703 3.143 -43.673 1.00 85.38 79 GLN A N 1
ATOM 573 C CA . GLN A 1 79 ? 23.047 3.780 -44.936 1.00 85.38 79 GLN A CA 1
ATOM 574 C C . GLN A 1 79 ? 24.125 2.965 -45.655 1.00 85.38 79 GLN A C 1
ATOM 576 O O . GLN A 1 79 ? 25.142 2.620 -45.052 1.00 85.38 79 GLN A O 1
ATOM 581 N N . ASP A 1 80 ? 23.929 2.673 -46.937 1.00 84.06 80 ASP A N 1
ATOM 582 C CA . ASP A 1 80 ? 24.929 2.001 -47.771 1.00 84.06 80 ASP A CA 1
ATOM 583 C C . ASP A 1 80 ? 25.971 2.986 -48.350 1.00 84.06 80 ASP A C 1
ATOM 585 O O . ASP A 1 80 ? 25.828 4.209 -48.249 1.00 84.06 80 ASP A O 1
ATOM 589 N N . ASN A 1 81 ? 27.048 2.474 -48.951 1.00 80.69 81 ASN A N 1
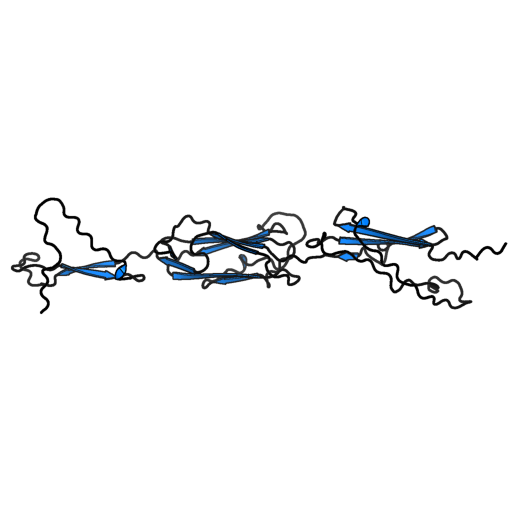ATOM 590 C CA . ASN A 1 81 ? 28.113 3.309 -49.528 1.00 80.69 81 ASN A CA 1
ATOM 591 C C . ASN A 1 81 ? 27.677 4.087 -50.784 1.00 80.69 81 ASN A C 1
ATOM 593 O O . ASN A 1 81 ? 28.401 4.981 -51.223 1.00 80.69 81 ASN A O 1
ATOM 597 N N . SER A 1 82 ? 26.509 3.766 -51.350 1.00 82.62 82 SER A N 1
ATOM 598 C CA . SER A 1 82 ? 25.893 4.497 -52.468 1.00 82.62 82 SER A CA 1
ATOM 599 C C . SER A 1 82 ? 24.936 5.595 -51.995 1.00 82.62 82 SER A C 1
ATOM 601 O O . SER A 1 82 ? 24.466 6.392 -52.803 1.00 82.62 82 SER A O 1
ATOM 603 N N . GLY A 1 83 ? 24.663 5.664 -50.691 1.00 83.88 83 GLY A N 1
ATOM 604 C CA . GLY A 1 83 ? 23.799 6.655 -50.069 1.00 83.88 83 GLY A CA 1
ATOM 605 C C . GLY A 1 83 ? 22.363 6.195 -49.809 1.00 83.88 83 GLY A C 1
ATOM 606 O O . GLY A 1 83 ? 21.624 6.980 -49.212 1.00 83.88 83 GLY A O 1
ATOM 607 N N . ASN A 1 84 ? 21.975 4.968 -50.177 1.00 83.44 84 ASN A N 1
ATOM 608 C CA . ASN A 1 84 ? 20.637 4.434 -49.905 1.00 83.44 84 ASN A CA 1
ATOM 609 C C . ASN A 1 84 ? 20.438 4.257 -48.397 1.00 83.44 84 ASN A C 1
ATOM 611 O O . ASN A 1 84 ? 21.356 3.817 -47.704 1.00 83.44 84 ASN A O 1
ATOM 615 N N . ARG A 1 85 ? 19.248 4.601 -47.8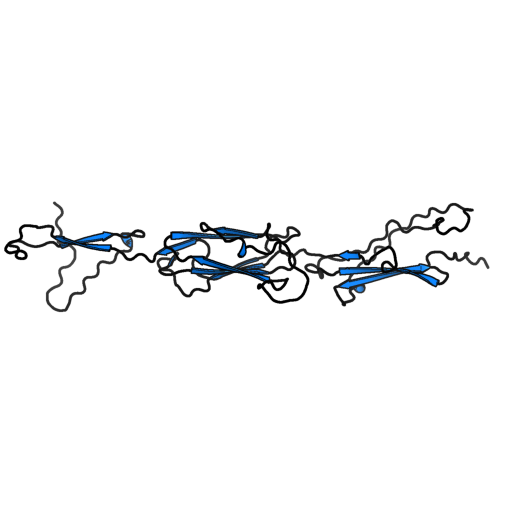85 1.00 85.56 85 ARG A N 1
ATOM 616 C CA . ARG A 1 85 ? 18.932 4.595 -46.449 1.00 85.56 85 ARG A CA 1
ATOM 617 C C . ARG A 1 85 ? 17.722 3.734 -46.127 1.00 85.56 85 ARG A C 1
ATOM 619 O O . ARG A 1 85 ? 16.781 3.663 -46.910 1.00 85.56 85 ARG A O 1
ATOM 626 N N . SER A 1 86 ? 17.737 3.151 -44.939 1.00 83.94 86 SER A N 1
ATOM 627 C CA . SER A 1 86 ? 16.591 2.492 -44.314 1.00 83.94 86 SER A CA 1
ATOM 628 C C . SER A 1 86 ? 16.632 2.729 -42.810 1.00 83.94 86 SER A C 1
ATOM 630 O O . SER A 1 86 ? 17.697 2.997 -42.254 1.00 83.94 86 SER A O 1
ATOM 632 N N . ASP A 1 87 ? 15.490 2.636 -42.140 1.00 83.88 87 ASP A N 1
ATOM 633 C CA . ASP A 1 87 ? 15.440 2.649 -40.685 1.00 83.88 87 ASP A CA 1
ATOM 634 C C . ASP A 1 87 ? 14.356 1.715 -40.147 1.00 83.88 87 ASP A C 1
ATOM 636 O O . ASP A 1 87 ? 13.461 1.283 -40.875 1.00 83.88 87 ASP A O 1
ATOM 640 N N . THR A 1 88 ? 14.430 1.418 -38.851 1.00 73.94 88 THR A N 1
ATOM 641 C CA . THR A 1 88 ? 13.435 0.594 -38.150 1.00 73.94 88 THR A CA 1
ATOM 642 C C . THR A 1 88 ? 12.062 1.270 -38.017 1.00 73.94 88 THR A C 1
ATOM 644 O O . THR A 1 88 ? 11.120 0.642 -37.553 1.00 73.94 88 THR A O 1
ATOM 647 N N . GLY A 1 89 ? 11.897 2.526 -38.441 1.00 65.81 89 GLY A N 1
ATOM 648 C CA . GLY A 1 89 ? 10.617 3.241 -38.488 1.00 65.81 89 GLY A CA 1
ATOM 649 C C . GLY A 1 89 ? 9.855 3.108 -39.817 1.00 65.81 89 GLY A C 1
ATOM 650 O O . GLY A 1 89 ? 8.695 3.515 -39.879 1.00 65.81 89 GLY A O 1
ATOM 651 N N . GLY A 1 90 ? 10.471 2.546 -40.865 1.00 59.47 90 GLY A N 1
ATOM 652 C CA . GLY A 1 90 ? 9.861 2.291 -42.175 1.00 59.47 90 GLY A CA 1
ATOM 653 C C . GLY A 1 90 ? 9.053 0.987 -42.265 1.00 59.47 90 GLY A C 1
ATOM 654 O O . GLY A 1 90 ? 9.163 0.104 -41.411 1.00 59.47 90 GLY A O 1
ATOM 655 N N . SER A 1 91 ? 8.227 0.881 -43.318 1.00 48.62 91 SER A N 1
ATOM 656 C CA . SER A 1 91 ? 7.224 -0.176 -43.547 1.00 48.62 91 SER A CA 1
ATOM 657 C C . SER A 1 91 ? 7.785 -1.593 -43.375 1.00 48.62 91 SER A C 1
ATOM 659 O O . SER A 1 91 ? 8.386 -2.147 -44.292 1.00 48.62 91 SER A O 1
ATOM 661 N N . GLY A 1 92 ? 7.559 -2.166 -42.190 1.00 49.97 92 GLY A N 1
ATOM 662 C CA . GLY A 1 92 ? 7.832 -3.566 -41.857 1.00 49.97 92 GLY A CA 1
ATOM 663 C C . GLY A 1 92 ? 8.518 -3.797 -40.505 1.00 49.97 92 GLY A C 1
ATOM 664 O O . GLY A 1 92 ? 8.354 -4.878 -39.953 1.00 49.97 92 GLY A O 1
ATOM 665 N N . GLY A 1 93 ? 9.250 -2.812 -39.958 1.00 54.69 93 GLY A N 1
ATOM 666 C CA . GLY A 1 93 ? 10.127 -3.023 -38.787 1.00 54.69 93 GLY A CA 1
ATOM 667 C C . GLY A 1 93 ? 9.582 -2.567 -37.428 1.00 54.69 93 GLY A C 1
ATOM 668 O O . GLY A 1 93 ? 9.762 -3.271 -36.439 1.00 54.69 93 GLY A O 1
ATOM 669 N N . GLY A 1 94 ? 8.898 -1.419 -37.374 1.00 66.50 94 GLY A N 1
ATOM 670 C CA . GLY A 1 94 ? 8.428 -0.809 -36.125 1.00 66.50 94 GLY A CA 1
ATOM 671 C C . GLY A 1 94 ? 9.555 -0.287 -35.215 1.00 66.50 94 GLY A C 1
ATOM 672 O O . GLY A 1 94 ? 10.624 -0.880 -35.072 1.00 66.50 94 GLY A O 1
ATOM 673 N N . LEU A 1 95 ? 9.313 0.849 -34.555 1.00 72.75 95 LEU A N 1
ATOM 674 C CA . LEU A 1 95 ? 10.184 1.301 -33.469 1.00 72.75 95 LEU A CA 1
ATOM 675 C C . LEU A 1 95 ? 10.133 0.276 -32.333 1.00 72.75 95 LEU A C 1
ATOM 677 O O . LEU A 1 95 ? 9.048 -0.063 -31.859 1.00 72.75 95 LEU A O 1
ATOM 681 N N . LEU A 1 96 ? 11.295 -0.176 -31.863 1.00 82.88 96 LEU A N 1
ATOM 682 C CA . LEU A 1 96 ? 11.358 -1.020 -30.678 1.00 82.88 96 LEU A CA 1
ATOM 683 C C . LEU A 1 96 ? 11.058 -0.150 -29.453 1.00 82.88 96 LEU A C 1
ATOM 685 O O . LEU A 1 96 ? 11.810 0.782 -29.163 1.00 82.88 96 LEU A O 1
ATOM 689 N N . ARG A 1 97 ? 9.959 -0.455 -28.758 1.00 82.25 97 ARG A N 1
ATOM 690 C CA . ARG A 1 97 ? 9.553 0.199 -27.509 1.00 82.25 97 ARG A CA 1
ATOM 691 C C . ARG A 1 97 ? 9.762 -0.742 -26.333 1.00 82.25 97 ARG A C 1
ATOM 693 O O . ARG A 1 97 ? 9.389 -1.910 -26.413 1.00 82.25 97 ARG A O 1
ATOM 700 N N . LEU A 1 98 ? 10.359 -0.233 -25.264 1.00 83.19 98 LEU A N 1
ATOM 701 C CA . LEU A 1 98 ? 10.741 -0.996 -24.080 1.00 83.19 98 LEU A CA 1
ATOM 702 C C . LEU A 1 98 ? 10.366 -0.224 -22.812 1.00 83.19 98 LEU A C 1
ATOM 704 O O . LEU A 1 98 ? 10.428 1.007 -22.790 1.00 83.19 98 LEU A O 1
ATOM 708 N N . GLY A 1 99 ? 10.105 -0.963 -21.737 1.00 83.62 99 GLY A N 1
ATOM 709 C CA . GLY A 1 99 ? 10.153 -0.453 -20.372 1.00 83.62 99 GLY A CA 1
ATOM 710 C C . GLY A 1 99 ? 11.319 -1.077 -19.603 1.00 83.62 99 GLY A C 1
ATOM 711 O O . GLY A 1 99 ? 11.683 -2.228 -19.848 1.00 83.62 99 GLY A O 1
ATOM 712 N N . ILE A 1 100 ? 11.912 -0.319 -18.688 1.00 84.69 100 ILE A N 1
ATOM 713 C CA . ILE A 1 100 ? 12.821 -0.815 -17.660 1.00 84.69 100 ILE A CA 1
ATOM 714 C C . ILE A 1 100 ? 12.224 -0.404 -16.323 1.00 84.69 100 ILE A C 1
ATOM 716 O O . ILE A 1 100 ? 12.113 0.786 -16.030 1.00 84.69 100 ILE A O 1
ATOM 720 N N . ASP A 1 101 ? 11.903 -1.405 -15.512 1.00 86.44 101 ASP A N 1
ATOM 721 C CA . ASP A 1 101 ? 11.501 -1.203 -14.133 1.00 86.44 101 ASP A CA 1
ATOM 722 C C . ASP A 1 101 ? 12.270 -2.139 -13.202 1.00 86.44 101 ASP A C 1
ATOM 724 O O . ASP A 1 101 ? 12.254 -3.362 -13.363 1.00 86.44 101 ASP A O 1
ATOM 728 N N . THR A 1 102 ? 12.982 -1.553 -12.248 1.00 88.50 102 THR A N 1
ATOM 729 C CA . THR A 1 102 ? 13.736 -2.271 -11.218 1.00 88.50 102 THR A CA 1
ATOM 730 C C . THR A 1 102 ? 13.418 -1.766 -9.814 1.00 88.50 102 THR A C 1
ATOM 732 O O . THR A 1 102 ? 14.176 -2.056 -8.887 1.00 88.50 102 THR A O 1
ATOM 735 N N . VAL A 1 103 ? 12.383 -0.943 -9.645 1.00 87.75 103 VAL A N 1
ATOM 736 C CA . VAL A 1 103 ? 12.042 -0.324 -8.363 1.00 87.75 103 VAL A CA 1
ATOM 737 C C . VAL A 1 103 ? 10.587 -0.624 -8.071 1.00 87.75 103 VAL A C 1
ATOM 739 O O . VAL A 1 103 ? 9.714 -0.054 -8.704 1.00 87.75 103 VAL A O 1
ATOM 742 N N . GLY A 1 104 ? 10.353 -1.478 -7.076 1.00 89.06 104 GLY A N 1
ATOM 743 C CA . GLY A 1 104 ? 9.000 -1.849 -6.693 1.00 89.06 104 GLY A CA 1
ATOM 744 C C . GLY A 1 104 ? 8.236 -0.743 -5.959 1.00 89.06 104 GLY A C 1
ATOM 745 O O . GLY A 1 104 ? 8.798 0.303 -5.601 1.00 89.06 104 GLY A O 1
ATOM 746 N N . PRO A 1 105 ? 6.962 -1.012 -5.641 1.00 91.00 105 PRO A N 1
ATOM 747 C CA . PRO A 1 105 ? 6.024 0.016 -5.226 1.00 91.00 105 PRO A CA 1
ATOM 748 C C . PRO A 1 105 ? 6.365 0.594 -3.859 1.00 91.00 105 PRO A C 1
ATOM 750 O O . PRO A 1 105 ? 6.823 -0.113 -2.957 1.00 91.00 105 PRO A O 1
ATOM 753 N N . LYS A 1 106 ? 6.039 1.872 -3.657 1.00 92.50 106 LYS A N 1
ATOM 754 C CA . LYS A 1 106 ? 5.934 2.450 -2.312 1.00 92.50 106 LYS A CA 1
ATOM 755 C C . LYS A 1 106 ? 4.492 2.345 -1.829 1.00 92.50 106 LYS A C 1
ATOM 757 O O . LYS A 1 106 ? 3.576 2.797 -2.512 1.00 92.50 106 LYS A O 1
ATOM 762 N N . ILE A 1 107 ? 4.291 1.803 -0.633 1.00 93.81 107 ILE A N 1
ATOM 763 C CA . ILE A 1 107 ? 2.973 1.682 -0.008 1.00 93.81 107 ILE A CA 1
ATOM 764 C C . ILE A 1 107 ? 2.906 2.601 1.214 1.00 93.81 107 ILE A C 1
ATOM 766 O O . ILE A 1 107 ? 3.786 2.591 2.070 1.00 93.81 107 ILE A O 1
ATOM 770 N N . GLU A 1 108 ? 1.851 3.401 1.312 1.00 95.94 108 GLU A N 1
ATOM 771 C CA . GLU A 1 108 ? 1.593 4.289 2.447 1.00 95.94 108 GLU A CA 1
ATOM 772 C C . GLU A 1 108 ? 0.261 3.906 3.086 1.00 95.94 108 GLU A C 1
ATOM 774 O O . GLU A 1 108 ? -0.766 3.902 2.414 1.00 95.94 108 GLU A O 1
ATOM 779 N N . VAL A 1 109 ? 0.261 3.615 4.384 1.00 97.50 109 VAL A N 1
ATOM 780 C CA . VAL A 1 109 ? -0.938 3.320 5.170 1.00 97.50 109 VAL A CA 1
ATOM 781 C C . VAL A 1 109 ? -1.122 4.421 6.205 1.00 97.50 109 VAL A C 1
ATOM 783 O O . VAL A 1 109 ? -0.337 4.537 7.143 1.00 97.50 109 VAL A O 1
ATOM 786 N N . ASN A 1 110 ? -2.157 5.238 6.036 1.00 97.62 110 ASN A N 1
ATOM 787 C CA . ASN A 1 110 ? -2.402 6.429 6.840 1.00 97.62 110 ASN A CA 1
ATOM 788 C C . ASN A 1 110 ? -3.750 6.332 7.547 1.00 97.62 110 ASN A C 1
ATOM 790 O O . ASN A 1 110 ? -4.789 6.297 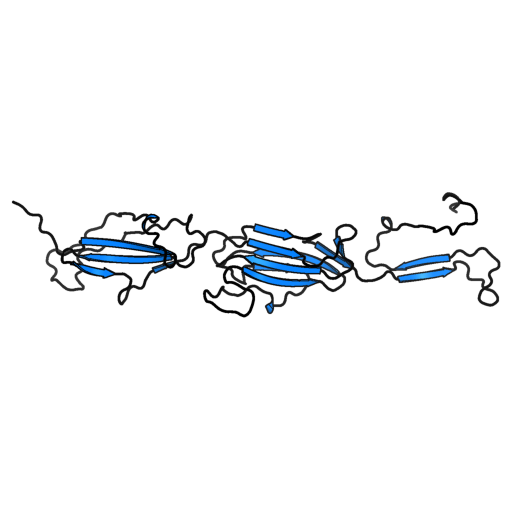6.891 1.00 97.62 110 ASN A O 1
ATOM 794 N N . TYR A 1 111 ? -3.754 6.358 8.875 1.00 97.62 111 TYR A N 1
ATOM 795 C CA . TYR A 1 111 ? -4.985 6.575 9.629 1.00 97.62 111 TYR A CA 1
ATOM 796 C C . TYR A 1 111 ? -5.327 8.065 9.610 1.00 97.62 111 TYR A C 1
ATOM 798 O O . TYR A 1 111 ? -4.523 8.896 10.028 1.00 97.62 111 TYR A O 1
ATOM 806 N N . THR A 1 112 ? -6.502 8.399 9.080 1.00 97.25 112 THR A N 1
ATOM 807 C CA . THR A 1 112 ? -6.954 9.787 8.878 1.00 97.25 112 THR A CA 1
ATOM 808 C C . THR A 1 112 ? -8.044 10.217 9.854 1.00 97.25 112 THR A C 1
ATOM 810 O O . THR A 1 112 ? -8.538 11.338 9.763 1.00 97.25 112 THR A O 1
ATOM 813 N N . ASP A 1 113 ? -8.463 9.325 10.749 1.00 96.75 113 ASP A N 1
ATOM 814 C CA . ASP A 1 113 ? -9.260 9.686 11.918 1.00 96.75 113 ASP A CA 1
ATOM 815 C C . ASP A 1 113 ? -8.391 10.320 13.019 1.00 96.75 113 ASP A C 1
ATOM 817 O O . ASP A 1 113 ? -7.168 10.185 13.030 1.00 96.75 113 ASP A O 1
ATOM 821 N N . ASP A 1 114 ? -9.031 11.024 13.949 1.00 95.94 114 ASP A N 1
ATOM 822 C CA . ASP A 1 114 ? -8.400 11.698 15.087 1.00 95.94 114 ASP A CA 1
ATOM 823 C C . ASP A 1 114 ? -8.570 10.931 16.413 1.00 95.94 114 ASP A C 1
ATOM 825 O O . ASP A 1 114 ? -8.155 11.413 17.475 1.00 95.94 114 ASP A O 1
ATOM 829 N N . VAL A 1 115 ? -9.146 9.721 16.371 1.00 96.00 115 VAL A N 1
ATOM 830 C CA . VAL A 1 115 ? -9.456 8.933 17.566 1.00 96.00 115 VAL A CA 1
ATOM 831 C C . VAL A 1 115 ? -8.159 8.418 18.179 1.00 96.00 115 VAL A C 1
ATOM 833 O O . VAL A 1 115 ? -7.415 7.654 17.570 1.00 96.00 115 VAL A O 1
ATOM 836 N N . GLN A 1 116 ? -7.892 8.812 19.421 1.00 95.81 116 GLN A N 1
ATOM 837 C CA . GLN A 1 116 ? -6.731 8.322 20.158 1.00 95.81 116 GLN A CA 1
ATOM 838 C C . GLN A 1 116 ? -7.047 6.996 20.850 1.00 95.81 116 GLN A C 1
ATOM 840 O O . GLN A 1 116 ? -8.146 6.842 21.399 1.00 95.81 116 GLN A O 1
ATOM 845 N N . PRO A 1 117 ? -6.096 6.048 20.876 1.00 96.44 117 PRO A N 1
ATOM 846 C CA . PRO A 1 117 ? -6.283 4.832 21.637 1.00 96.44 117 PRO A CA 1
ATOM 847 C C . PRO A 1 117 ? -6.281 5.121 23.138 1.00 96.44 117 PRO A C 1
ATOM 849 O O . PRO A 1 117 ? -5.568 5.992 23.642 1.00 96.44 117 PRO A O 1
ATOM 852 N N . ARG A 1 118 ? -7.014 4.295 23.870 1.00 93.69 118 ARG A N 1
ATOM 853 C CA . ARG A 1 118 ? -6.796 4.021 25.288 1.00 93.69 118 ARG A CA 1
ATOM 854 C C . ARG A 1 118 ? -6.126 2.668 25.424 1.00 93.69 118 ARG A C 1
ATOM 856 O O . ARG A 1 118 ? -6.326 1.801 24.576 1.00 93.69 118 ARG A O 1
ATOM 863 N N . ASN A 1 119 ? -5.336 2.500 26.482 1.00 91.62 119 ASN A N 1
ATOM 864 C CA . ASN A 1 119 ? -4.598 1.264 26.754 1.00 91.62 119 ASN A CA 1
ATOM 865 C C . ASN A 1 119 ? -3.910 0.737 25.481 1.00 91.62 119 ASN A C 1
ATOM 867 O O . ASN A 1 119 ? -4.086 -0.413 25.087 1.00 91.62 119 ASN A O 1
ATOM 871 N N . GLU A 1 120 ? -3.208 1.654 24.804 1.00 92.75 120 GLU A N 1
ATOM 872 C CA . GLU A 1 120 ? -2.431 1.464 23.572 1.00 92.75 120 GLU A CA 1
ATOM 873 C C . GLU A 1 120 ? -3.245 1.154 22.306 1.00 92.75 120 GLU A C 1
ATOM 875 O O . GLU A 1 120 ? -2.941 1.716 21.256 1.00 92.75 120 GLU A O 1
ATOM 880 N N . LYS A 1 121 ? -4.305 0.338 22.366 1.00 95.75 121 LYS A N 1
ATOM 881 C CA . LYS A 1 121 ? -4.981 -0.163 21.155 1.00 95.75 121 LYS A CA 1
ATOM 882 C C . LYS A 1 121 ? -6.512 -0.173 21.162 1.00 95.75 121 LYS A C 1
ATOM 884 O O . LYS A 1 121 ? -7.092 -0.691 20.211 1.00 95.75 121 LYS A O 1
ATOM 889 N N . TYR A 1 122 ? -7.170 0.390 22.176 1.00 96.44 122 TYR A N 1
ATOM 890 C CA . TYR A 1 122 ? -8.636 0.432 22.269 1.00 96.44 122 TYR A CA 1
ATOM 891 C C . TYR A 1 122 ? -9.179 1.795 21.845 1.00 96.44 122 TYR A C 1
ATOM 893 O O . TYR A 1 122 ? -8.863 2.817 22.450 1.00 96.44 122 TYR A O 1
ATOM 901 N N . PHE A 1 123 ? -10.024 1.826 20.825 1.00 97.75 123 PHE A N 1
ATOM 902 C CA . PHE A 1 123 ? -10.561 3.04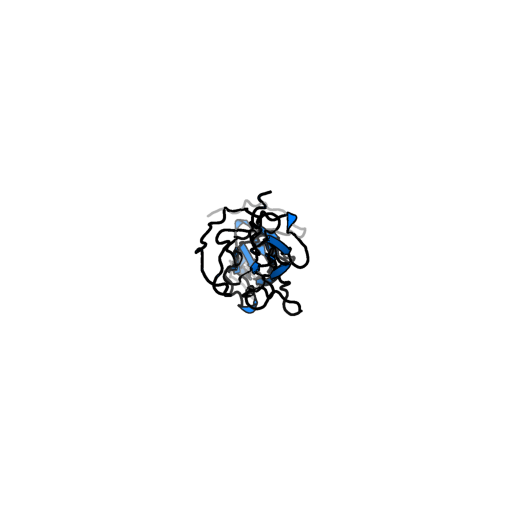5 20.232 1.00 97.75 123 PHE A CA 1
ATOM 903 C C . PHE A 1 123 ? -12.064 3.133 20.487 1.00 97.75 123 PHE A C 1
ATOM 905 O O . PHE A 1 123 ? -12.812 2.215 20.169 1.00 97.75 123 PHE A O 1
ATOM 912 N N . SER A 1 124 ? -12.531 4.271 21.005 1.00 96.44 124 SER A N 1
ATOM 913 C CA . SER A 1 124 ? -13.957 4.497 21.293 1.00 96.44 124 SER A CA 1
ATOM 914 C C . SER A 1 124 ? -14.774 4.953 20.077 1.00 96.44 124 SER A C 1
ATOM 916 O O . SER A 1 124 ? -15.906 5.421 20.210 1.00 96.44 124 SER A O 1
ATOM 918 N N . GLY A 1 125 ? -14.175 4.924 18.890 1.00 97.00 125 GLY A N 1
ATOM 919 C CA . GLY A 1 125 ? -14.736 5.461 17.660 1.00 97.00 125 GLY A CA 1
ATOM 920 C C . GLY A 1 125 ? -14.223 4.707 16.443 1.00 97.00 125 GLY A C 1
ATOM 921 O O . GLY A 1 125 ? -13.312 3.888 16.538 1.00 97.00 125 GLY A O 1
ATOM 922 N N . ARG A 1 126 ? -14.842 4.989 15.294 1.00 97.56 126 ARG A N 1
ATOM 923 C CA . ARG A 1 126 ? -14.446 4.386 14.019 1.00 97.56 126 ARG A CA 1
ATOM 924 C C . ARG A 1 126 ? -13.016 4.776 13.644 1.00 97.56 126 ARG A C 1
ATOM 926 O O . ARG A 1 126 ? -12.612 5.908 13.903 1.00 97.56 126 ARG A O 1
ATOM 933 N N . ARG A 1 127 ? -12.317 3.882 12.950 1.00 97.88 127 ARG A N 1
ATOM 934 C CA . ARG A 1 127 ? -11.017 4.155 12.324 1.00 97.88 127 ARG A CA 1
ATOM 935 C C . ARG A 1 127 ? -11.182 4.295 10.815 1.00 97.88 127 ARG A C 1
ATOM 937 O O . ARG A 1 127 ? -11.977 3.566 10.217 1.00 97.88 127 ARG A O 1
ATOM 944 N N . ILE A 1 128 ? -10.447 5.220 10.203 1.00 96.69 128 ILE A N 1
ATOM 945 C CA . ILE A 1 128 ? -10.453 5.441 8.749 1.00 96.69 128 ILE A CA 1
ATOM 946 C C . ILE A 1 128 ? -9.018 5.327 8.250 1.00 96.69 128 ILE A C 1
ATOM 948 O O . ILE A 1 128 ? -8.166 6.117 8.647 1.00 96.69 128 ILE A O 1
ATOM 952 N N . VAL A 1 129 ? -8.763 4.363 7.369 1.00 96.44 129 VAL A N 1
ATOM 953 C CA . VAL A 1 129 ? -7.431 4.072 6.835 1.00 96.44 129 VAL A CA 1
ATOM 954 C C . VAL A 1 129 ? -7.386 4.398 5.355 1.00 96.44 129 VAL A C 1
ATOM 956 O O . VAL A 1 129 ? -8.115 3.795 4.576 1.00 96.44 129 VAL A O 1
ATOM 959 N N . GLN A 1 130 ? -6.500 5.303 4.953 1.00 95.19 130 GLN A N 1
ATOM 960 C CA . GLN A 1 130 ? -6.143 5.513 3.556 1.00 95.19 130 GLN A CA 1
ATOM 961 C C . GLN A 1 130 ? -4.888 4.721 3.209 1.00 95.19 130 GLN A C 1
ATOM 963 O O . GLN A 1 130 ? -3.826 4.954 3.787 1.00 95.19 130 GLN A O 1
ATOM 968 N N . ILE A 1 131 ? -5.006 3.817 2.242 1.00 93.50 131 ILE A N 1
ATOM 969 C CA . ILE A 1 131 ? -3.871 3.086 1.679 1.00 93.50 131 ILE A CA 1
ATOM 970 C C . ILE A 1 131 ? -3.566 3.690 0.313 1.00 93.50 131 ILE A C 1
ATOM 972 O O . ILE A 1 131 ? -4.472 3.851 -0.503 1.00 93.50 131 ILE A O 1
ATOM 976 N N . ALA A 1 132 ? -2.304 4.021 0.064 1.00 91.31 132 ALA A N 1
ATOM 977 C CA . ALA A 1 132 ? -1.822 4.453 -1.237 1.00 91.31 132 ALA A CA 1
ATOM 978 C C . ALA A 1 132 ? -0.717 3.524 -1.733 1.00 91.31 132 ALA A C 1
ATOM 980 O O . ALA A 1 132 ? 0.183 3.180 -0.972 1.00 91.31 132 ALA A O 1
ATOM 981 N N . VAL A 1 133 ? -0.771 3.155 -3.009 1.00 90.25 133 VAL A N 1
ATOM 982 C CA . VAL A 1 133 ? 0.285 2.412 -3.708 1.00 90.25 133 VAL A CA 1
ATOM 983 C C . VAL A 1 133 ? 0.826 3.323 -4.799 1.00 90.25 133 VAL A C 1
ATOM 985 O O . VAL A 1 133 ? 0.064 3.797 -5.639 1.00 90.25 133 VAL A O 1
ATOM 988 N N . ILE A 1 134 ? 2.121 3.611 -4.751 1.00 88.25 134 ILE A N 1
ATOM 989 C CA . ILE A 1 134 ? 2.806 4.542 -5.645 1.00 88.25 134 ILE A CA 1
ATOM 990 C C . ILE A 1 134 ? 3.783 3.741 -6.490 1.00 88.25 134 ILE A C 1
ATOM 992 O O . ILE A 1 134 ? 4.828 3.321 -5.988 1.00 88.25 134 ILE A O 1
ATOM 996 N N . ASP A 1 135 ? 3.411 3.517 -7.743 1.00 85.38 135 ASP A N 1
ATOM 997 C CA . ASP A 1 135 ? 4.212 2.841 -8.755 1.00 85.38 135 ASP A CA 1
ATOM 998 C C . ASP A 1 135 ? 3.555 3.018 -10.133 1.00 85.38 135 ASP A C 1
ATOM 1000 O O . ASP A 1 135 ? 2.330 3.146 -10.233 1.00 85.38 135 ASP A O 1
ATOM 1004 N N . ARG A 1 136 ? 4.362 3.013 -11.196 1.00 79.38 136 ARG A N 1
ATOM 1005 C CA . ARG A 1 136 ? 3.880 3.089 -12.583 1.00 79.38 136 ARG A CA 1
ATOM 1006 C C . ARG A 1 136 ? 3.389 1.750 -13.111 1.00 79.38 136 ARG A C 1
ATOM 1008 O O . ARG A 1 136 ? 2.541 1.712 -13.999 1.00 79.38 136 ARG A O 1
ATOM 1015 N N . ASN A 1 137 ? 3.913 0.659 -12.574 1.00 79.69 137 ASN A N 1
ATOM 1016 C CA . ASN A 1 137 ? 3.740 -0.695 -13.068 1.00 79.69 137 ASN A CA 1
ATOM 1017 C C . ASN A 1 137 ? 2.990 -1.563 -12.046 1.00 79.69 137 ASN A C 1
ATOM 1019 O O . ASN A 1 137 ? 3.292 -2.739 -11.882 1.00 79.69 137 ASN A O 1
ATOM 1023 N N . VAL A 1 138 ? 1.979 -1.018 -11.357 1.00 78.75 138 VAL A N 1
ATOM 1024 C CA . VAL A 1 138 ? 1.135 -1.784 -10.417 1.00 78.75 138 VAL A CA 1
ATOM 1025 C C . VAL A 1 138 ? 0.305 -2.846 -11.147 1.00 78.75 138 VAL A C 1
ATOM 1027 O O . VAL A 1 138 ? -0.221 -2.609 -12.233 1.00 78.75 138 VAL A O 1
ATOM 1030 N N . SER A 1 139 ? 0.110 -3.995 -10.496 1.00 78.50 139 SER A N 1
ATOM 1031 C CA . SER A 1 139 ? -0.894 -4.992 -10.875 1.00 78.50 139 SER A CA 1
ATOM 1032 C C . SER A 1 139 ? -1.794 -5.318 -9.681 1.00 78.50 139 SER A C 1
ATOM 1034 O O . SER A 1 139 ? -1.285 -5.630 -8.601 1.00 78.50 139 SER A O 1
ATOM 1036 N N . ARG A 1 140 ? -3.125 -5.279 -9.875 1.00 79.75 140 ARG A N 1
ATOM 1037 C CA . ARG A 1 140 ? -4.138 -5.649 -8.860 1.00 79.75 140 ARG A CA 1
ATOM 1038 C C . ARG A 1 140 ? -3.785 -6.934 -8.125 1.00 79.75 140 ARG A C 1
ATOM 1040 O O . ARG A 1 140 ? -3.808 -6.967 -6.899 1.00 79.75 140 ARG A O 1
ATOM 1047 N N . ASP A 1 141 ? -3.441 -7.970 -8.882 1.00 84.75 141 ASP A N 1
ATOM 1048 C CA . ASP A 1 141 ? -3.282 -9.331 -8.367 1.00 84.75 141 ASP A CA 1
ATOM 1049 C C . ASP A 1 141 ? -2.030 -9.492 -7.493 1.00 84.75 141 ASP A C 1
ATOM 1051 O O . ASP A 1 141 ? -1.831 -10.535 -6.871 1.00 84.75 141 ASP A O 1
ATOM 1055 N N . ARG A 1 142 ? -1.180 -8.460 -7.438 1.00 89.38 142 ARG A N 1
ATOM 1056 C CA . ARG A 1 142 ? 0.098 -8.458 -6.723 1.00 89.38 142 ARG A CA 1
ATOM 1057 C C . ARG A 1 142 ? 0.151 -7.502 -5.545 1.00 89.38 142 ARG A C 1
ATOM 1059 O O . ARG A 1 142 ? 1.177 -7.455 -4.873 1.00 89.38 142 ARG A O 1
ATOM 1066 N N . ILE A 1 143 ? -0.924 -6.769 -5.273 1.00 90.50 143 ILE A N 1
ATOM 1067 C CA . ILE A 1 143 ? -1.085 -6.010 -4.034 1.00 90.50 143 ILE A CA 1
ATOM 1068 C C . ILE A 1 143 ? -2.054 -6.774 -3.142 1.00 90.50 143 ILE A C 1
ATOM 1070 O O . ILE A 1 143 ? -3.176 -7.098 -3.529 1.00 90.50 143 ILE A O 1
ATOM 1074 N N . HIS A 1 144 ? -1.629 -7.047 -1.918 1.00 91.69 144 HIS A N 1
ATOM 1075 C CA . HIS A 1 144 ? -2.384 -7.835 -0.965 1.00 91.69 144 HIS A CA 1
ATOM 1076 C C . HIS A 1 144 ? -2.713 -6.991 0.254 1.00 91.69 144 HIS A C 1
ATOM 1078 O O . HIS A 1 144 ? -1.830 -6.531 0.972 1.00 91.69 144 HIS A O 1
ATOM 1084 N N . ILE A 1 145 ? -4.008 -6.815 0.499 1.00 92.50 145 ILE A N 1
ATOM 1085 C CA . ILE A 1 145 ? -4.531 -6.157 1.694 1.00 92.50 145 ILE A CA 1
ATOM 1086 C C . ILE A 1 145 ? -5.280 -7.224 2.475 1.00 92.50 145 ILE A C 1
ATOM 1088 O O . ILE A 1 145 ? -6.297 -7.746 2.023 1.00 92.50 145 ILE A O 1
ATOM 1092 N N . ARG A 1 146 ? -4.735 -7.592 3.632 1.00 94.50 146 ARG A N 1
ATOM 1093 C CA . ARG A 1 146 ? -5.260 -8.661 4.481 1.00 94.50 146 ARG A CA 1
ATOM 1094 C C . ARG A 1 146 ? -5.790 -8.046 5.763 1.00 94.50 146 ARG A C 1
ATOM 1096 O O . ARG A 1 146 ? -5.043 -7.459 6.542 1.00 94.50 146 ARG A O 1
ATOM 1103 N N . THR A 1 147 ? -7.087 -8.193 5.964 1.00 96.00 147 THR A N 1
ATOM 1104 C CA . THR A 1 147 ? -7.807 -7.758 7.156 1.00 96.00 147 THR A CA 1
ATOM 1105 C C . THR A 1 147 ? -8.931 -8.750 7.441 1.00 96.00 147 THR A C 1
ATOM 1107 O O . THR A 1 147 ? -9.299 -9.548 6.580 1.00 96.00 147 THR A O 1
ATOM 1110 N N . ASN A 1 148 ? -9.468 -8.731 8.656 1.00 94.69 148 ASN A N 1
ATOM 1111 C CA . ASN A 1 148 ? -10.575 -9.584 9.080 1.00 94.69 148 ASN A CA 1
ATOM 1112 C C . ASN A 1 148 ? -11.961 -8.967 8.806 1.00 94.69 148 ASN A C 1
ATOM 1114 O O . ASN A 1 148 ? -12.960 -9.429 9.355 1.00 94.69 148 ASN A O 1
ATOM 1118 N N . ILE A 1 149 ? -12.027 -7.951 7.941 1.00 91.94 149 ILE A N 1
ATOM 1119 C CA . ILE A 1 149 ? -13.265 -7.442 7.342 1.00 91.94 149 ILE A CA 1
ATOM 1120 C C . ILE A 1 149 ? -13.273 -7.680 5.832 1.00 91.94 149 ILE A C 1
ATOM 1122 O O . ILE A 1 149 ? -12.231 -7.846 5.202 1.00 91.94 149 ILE A O 1
ATOM 1126 N N . SER A 1 150 ? -14.457 -7.691 5.225 1.00 88.69 150 SER A N 1
ATOM 1127 C CA . SER A 1 150 ? -14.568 -7.773 3.770 1.00 88.69 150 SER A CA 1
ATOM 1128 C C . SER A 1 150 ? -14.035 -6.496 3.119 1.00 88.69 150 SER A C 1
ATOM 1130 O O . SER A 1 150 ? -14.477 -5.399 3.456 1.00 88.69 150 SER A O 1
ATOM 1132 N N . VAL A 1 151 ? -13.124 -6.647 2.156 1.00 86.19 151 VAL A N 1
ATOM 1133 C CA . VAL A 1 151 ? -12.646 -5.556 1.296 1.00 86.19 151 VAL A CA 1
ATOM 1134 C C . VAL A 1 151 ? -13.422 -5.620 -0.025 1.00 86.19 151 VAL A C 1
ATOM 1136 O O . VAL A 1 151 ? -13.280 -6.608 -0.743 1.00 86.19 151 VAL A O 1
ATOM 1139 N N . PRO A 1 152 ? -14.261 -4.620 -0.355 1.00 82.19 152 PRO A N 1
ATOM 1140 C CA . PRO A 1 152 ? -14.981 -4.577 -1.627 1.00 82.19 152 PRO A CA 1
ATOM 1141 C C . PRO A 1 152 ? -14.041 -4.616 -2.839 1.00 82.19 152 PRO A C 1
ATOM 1143 O O . PRO A 1 152 ? -13.016 -3.935 -2.844 1.00 82.19 152 PRO A O 1
ATOM 1146 N N . ASP A 1 153 ? -14.432 -5.317 -3.907 1.00 80.62 153 ASP A N 1
ATOM 1147 C CA . ASP A 1 153 ? -13.658 -5.379 -5.162 1.00 80.62 153 ASP A CA 1
ATOM 1148 C C . ASP A 1 153 ? -13.438 -3.998 -5.802 1.00 80.62 153 ASP A C 1
ATOM 1150 O O . ASP A 1 153 ? -12.432 -3.772 -6.477 1.00 80.62 153 ASP A O 1
ATOM 1154 N N . SER A 1 154 ? -14.349 -3.048 -5.559 1.00 75.88 154 SER A N 1
ATOM 1155 C CA . SER A 1 154 ? -14.230 -1.651 -6.002 1.00 75.88 154 SER A CA 1
ATOM 1156 C C . SER A 1 154 ? -13.090 -0.891 -5.322 1.00 75.88 154 SER A C 1
ATOM 1158 O O . SER A 1 154 ? -12.719 0.184 -5.775 1.00 75.88 154 SER A O 1
ATOM 1160 N N . LEU A 1 155 ? -12.558 -1.415 -4.216 1.00 78.31 155 LEU A N 1
ATOM 1161 C CA . LEU A 1 155 ? -11.435 -0.835 -3.490 1.00 78.31 155 LEU A CA 1
ATOM 1162 C C . LEU A 1 155 ? -10.126 -1.578 -3.762 1.00 78.31 155 LEU A C 1
ATOM 1164 O O . LEU A 1 155 ? -9.139 -1.271 -3.116 1.00 78.31 155 LEU A O 1
ATOM 1168 N N . GLN A 1 156 ? -10.074 -2.551 -4.671 1.00 75.56 156 GLN A N 1
ATOM 1169 C CA . GLN A 1 156 ? -8.811 -3.189 -5.057 1.00 75.56 156 GLN A CA 1
ATOM 1170 C C . GLN A 1 156 ? -8.076 -2.350 -6.119 1.00 75.56 156 GLN A C 1
ATOM 1172 O O . GLN A 1 156 ? -8.748 -1.685 -6.916 1.00 75.56 156 GLN A O 1
ATOM 1177 N N . PRO A 1 157 ? -6.729 -2.400 -6.190 1.00 69.75 157 PRO A N 1
ATOM 1178 C CA . PRO A 1 157 ? -5.969 -1.672 -7.209 1.00 69.75 157 PRO A CA 1
ATOM 1179 C C . PRO A 1 157 ? -6.426 -2.023 -8.625 1.00 69.75 157 PRO A C 1
ATOM 1181 O O . PRO A 1 157 ? -6.977 -3.103 -8.819 1.00 69.75 157 PRO A O 1
ATOM 1184 N N . PRO A 1 158 ? -6.246 -1.153 -9.628 1.00 66.81 158 PRO A N 1
ATOM 1185 C CA . PRO A 1 158 ? -6.623 -1.466 -11.003 1.00 66.81 158 PRO A CA 1
ATOM 1186 C C . PRO A 1 158 ? -5.825 -2.666 -11.541 1.00 66.81 158 PRO A C 1
ATOM 1188 O O . PRO A 1 158 ? -4.685 -2.900 -11.140 1.00 66.81 158 PRO A O 1
ATOM 1191 N N . HIS A 1 159 ? -6.426 -3.436 -12.459 1.00 58.16 159 HIS A N 1
ATOM 1192 C CA . HIS A 1 159 ? -5.760 -4.582 -13.101 1.00 58.16 159 HIS A CA 1
ATOM 1193 C C . HIS A 1 159 ? -4.498 -4.168 -13.879 1.00 58.16 159 HIS A C 1
ATOM 1195 O O . HIS A 1 159 ? -3.563 -4.959 -13.975 1.00 58.16 159 HIS A O 1
ATOM 1201 N N . GLU A 1 160 ? -4.456 -2.927 -14.368 1.00 57.56 160 GLU A N 1
ATOM 1202 C CA . GLU A 1 160 ? -3.334 -2.322 -15.083 1.00 57.56 160 GLU A CA 1
ATOM 1203 C C . GLU A 1 160 ? -3.437 -0.789 -15.020 1.00 57.56 160 GLU A C 1
ATOM 1205 O O . GLU A 1 160 ? -4.538 -0.228 -15.071 1.00 57.56 160 GLU A O 1
ATOM 1210 N N . ASN A 1 161 ? -2.301 -0.093 -14.920 1.00 53.12 161 ASN A N 1
ATOM 1211 C CA . ASN A 1 161 ? -2.271 1.351 -15.133 1.00 53.12 161 ASN A CA 1
ATOM 1212 C C . ASN A 1 161 ? -2.527 1.638 -16.615 1.00 53.12 161 ASN A C 1
ATOM 1214 O O . ASN A 1 161 ? -1.710 1.309 -17.479 1.00 53.12 161 ASN A O 1
ATOM 1218 N N . ARG A 1 162 ? -3.645 2.305 -16.922 1.00 46.44 162 ARG A N 1
ATOM 1219 C CA . ARG A 1 162 ? -3.809 2.949 -18.227 1.00 46.44 162 ARG A CA 1
ATOM 1220 C C . ARG A 1 162 ? -2.773 4.061 -18.325 1.00 46.44 162 ARG A C 1
ATOM 1222 O O . ARG A 1 162 ? -2.919 5.119 -17.721 1.00 46.44 162 ARG A O 1
ATOM 1229 N N . SER A 1 163 ? -1.735 3.824 -19.116 1.00 45.03 163 SER A N 1
ATOM 1230 C CA . SER A 1 163 ? -0.934 4.908 -19.674 1.00 45.03 163 SER A CA 1
ATOM 1231 C C . SER A 1 163 ? -1.848 5.718 -20.600 1.00 45.03 163 SER A C 1
ATOM 1233 O O . SER A 1 163 ? -2.058 5.336 -21.748 1.00 45.03 163 SER A O 1
ATOM 1235 N N . GLY A 1 164 ? -2.476 6.775 -20.085 1.00 39.84 164 GLY A N 1
ATOM 1236 C CA . GLY A 1 164 ? -3.306 7.669 -20.890 1.00 39.84 164 GLY A CA 1
ATOM 1237 C C . GLY A 1 164 ? -4.275 8.506 -20.064 1.00 39.84 164 GLY A C 1
ATOM 1238 O O . GLY A 1 164 ? -5.219 7.972 -19.493 1.00 39.84 164 GLY A O 1
ATOM 1239 N N . ASP A 1 165 ? -3.998 9.808 -20.033 1.00 41.00 165 ASP A N 1
ATOM 1240 C CA . ASP A 1 165 ? -4.847 10.953 -19.694 1.00 41.00 165 ASP A CA 1
ATOM 1241 C C . ASP A 1 165 ? -6.325 10.688 -19.331 1.00 41.00 165 ASP A C 1
ATOM 1243 O O . ASP A 1 165 ? -7.097 10.148 -20.122 1.00 41.00 165 ASP A O 1
ATOM 1247 N N . GLY A 1 166 ? -6.762 11.262 -18.202 1.00 32.12 166 GLY A N 1
ATOM 1248 C CA . GLY A 1 166 ? -8.147 11.717 -18.034 1.00 32.12 166 GLY A CA 1
ATOM 1249 C C . GLY A 1 166 ? -8.927 11.114 -16.865 1.00 32.12 166 GLY A C 1
ATOM 1250 O O . GLY A 1 166 ? -9.438 10.007 -16.947 1.00 32.12 166 GLY A O 1
ATOM 1251 N N . ASN A 1 167 ? -9.075 11.929 -15.816 1.00 33.50 167 ASN A N 1
ATOM 1252 C CA . ASN A 1 167 ? -10.233 12.073 -14.925 1.00 33.50 167 ASN A CA 1
ATOM 1253 C C . ASN A 1 167 ? -11.175 10.866 -14.755 1.00 33.50 167 ASN A C 1
ATOM 1255 O O . ASN A 1 167 ? -12.017 10.619 -15.618 1.00 33.50 167 ASN A O 1
ATOM 1259 N N . GLY A 1 168 ? -11.190 10.275 -13.553 1.00 36.47 168 GLY A N 1
ATOM 1260 C CA . GLY A 1 168 ? -12.422 9.628 -13.089 1.00 36.47 168 GLY A CA 1
ATOM 1261 C C . GLY A 1 168 ? -12.349 8.513 -12.058 1.00 36.47 168 GLY A C 1
ATOM 1262 O O . GLY A 1 168 ? -13.371 7.890 -11.870 1.00 36.47 168 GLY A O 1
ATOM 1263 N N . GLU A 1 169 ? -11.215 8.250 -11.414 1.00 41.81 169 GLU A N 1
ATOM 1264 C CA . GLU A 1 169 ? -11.051 7.508 -10.147 1.00 41.81 169 GLU A CA 1
ATOM 1265 C C . GLU A 1 169 ? -9.573 7.710 -9.774 1.00 41.81 169 GLU A C 1
ATOM 1267 O O . GLU A 1 169 ? -8.746 7.767 -10.682 1.00 41.81 169 GLU A O 1
ATOM 1272 N N . THR A 1 170 ? -9.219 7.985 -8.511 1.00 44.59 170 THR A N 1
ATOM 1273 C CA . THR A 1 170 ? -7.918 8.601 -8.147 1.00 44.59 170 THR A CA 1
ATOM 1274 C C . THR A 1 170 ? -6.726 7.637 -8.223 1.00 44.59 170 THR A C 1
ATOM 1276 O O . THR A 1 170 ? -6.071 7.342 -7.228 1.00 44.59 170 THR A O 1
ATOM 1279 N N . GLY A 1 171 ? -6.453 7.157 -9.431 1.00 45.22 171 GLY A N 1
ATOM 1280 C CA . GLY A 1 171 ? -5.202 6.620 -9.920 1.00 45.22 171 GLY A CA 1
ATOM 1281 C C . GLY A 1 171 ? -4.613 7.615 -10.916 1.00 45.22 171 GLY A C 1
ATOM 1282 O O . GLY A 1 171 ? -4.929 7.536 -12.099 1.00 45.22 171 GLY A O 1
ATOM 1283 N N . ASN A 1 172 ? -3.778 8.569 -10.484 1.00 51.41 172 ASN A N 1
ATOM 1284 C CA . ASN A 1 172 ? -2.783 9.071 -11.446 1.00 51.41 172 ASN A CA 1
ATOM 1285 C C . ASN A 1 172 ? -1.936 7.836 -11.787 1.00 51.41 172 ASN A C 1
ATOM 1287 O O . ASN A 1 172 ? -1.714 7.052 -10.872 1.00 51.41 172 ASN A O 1
ATOM 1291 N N . GLY A 1 173 ? -1.496 7.603 -13.023 1.00 58.28 173 GLY A N 1
ATOM 1292 C CA . GLY A 1 173 ? -0.842 6.336 -13.414 1.00 58.28 173 GLY A CA 1
ATOM 1293 C C . GLY A 1 173 ? 0.363 5.913 -12.550 1.00 58.28 173 GLY A C 1
ATOM 1294 O O . GLY A 1 173 ? 0.828 4.793 -12.671 1.00 58.28 173 GLY A O 1
ATOM 1295 N N . ASP A 1 174 ? 0.830 6.779 -11.648 1.00 73.38 174 ASP A N 1
ATOM 1296 C CA . ASP A 1 174 ? 1.907 6.543 -10.690 1.00 73.38 174 ASP A CA 1
ATOM 1297 C C . ASP A 1 174 ? 1.425 6.391 -9.223 1.00 73.38 174 ASP A C 1
ATOM 1299 O O . ASP A 1 174 ? 2.241 6.156 -8.339 1.00 73.38 174 ASP A O 1
ATOM 1303 N N . ARG A 1 175 ? 0.136 6.593 -8.904 1.00 83.94 175 ARG A N 1
ATOM 1304 C CA . ARG A 1 175 ? -0.420 6.550 -7.537 1.00 83.94 175 ARG A CA 1
ATOM 1305 C C . ARG A 1 175 ? -1.884 6.135 -7.525 1.00 83.94 175 ARG A C 1
ATOM 1307 O O . ARG A 1 175 ? -2.737 6.924 -7.913 1.00 83.94 175 ARG A O 1
ATOM 1314 N N . TRP A 1 176 ? -2.166 4.989 -6.920 1.00 86.06 176 TRP A N 1
ATOM 1315 C CA . TRP A 1 176 ? -3.502 4.499 -6.598 1.00 86.06 176 TRP A CA 1
ATOM 1316 C C . TRP A 1 176 ? -3.825 4.673 -5.106 1.00 86.06 176 TRP A C 1
ATOM 1318 O O . TRP A 1 176 ? -2.929 4.565 -4.266 1.00 86.06 176 TRP A O 1
ATOM 1328 N N . THR A 1 177 ? -5.093 4.922 -4.759 1.00 86.94 177 THR A N 1
ATOM 1329 C CA . THR A 1 177 ? -5.553 5.052 -3.366 1.00 86.94 177 THR A CA 1
ATOM 1330 C C . THR A 1 177 ? -6.842 4.276 -3.084 1.00 86.94 177 THR A C 1
ATOM 1332 O O . THR A 1 177 ? -7.721 4.171 -3.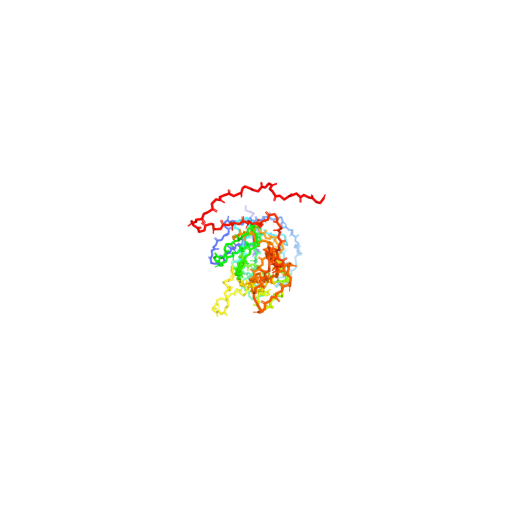936 1.00 86.94 177 THR A O 1
ATOM 1335 N N . MET A 1 178 ? -6.991 3.789 -1.850 1.00 89.19 178 MET A N 1
ATOM 1336 C CA . MET A 1 178 ? -8.248 3.263 -1.306 1.00 89.19 178 MET A CA 1
ATOM 1337 C C . MET A 1 178 ? -8.478 3.743 0.133 1.00 89.19 178 MET A C 1
ATOM 1339 O O . MET A 1 178 ? -7.538 4.144 0.821 1.00 89.19 178 MET A O 1
ATOM 1343 N N . SER A 1 179 ? -9.730 3.677 0.593 1.00 92.44 179 SER A N 1
ATOM 1344 C CA . SER A 1 179 ? -10.119 4.011 1.965 1.00 92.44 179 SER A CA 1
ATOM 1345 C C . SER A 1 179 ? -10.886 2.858 2.601 1.00 92.44 179 SER A C 1
ATOM 1347 O O . SER A 1 179 ? -11.913 2.432 2.074 1.00 92.44 179 SER A O 1
ATOM 1349 N N . LEU A 1 180 ? -10.397 2.367 3.737 1.00 94.38 180 LEU A N 1
ATOM 1350 C CA . LEU A 1 180 ? -11.018 1.312 4.526 1.00 94.38 180 LEU A CA 1
ATOM 1351 C C . LEU A 1 180 ? -11.563 1.897 5.830 1.00 94.38 180 LEU A C 1
ATOM 1353 O O . LEU A 1 180 ? -10.868 2.632 6.534 1.00 94.38 180 LEU A O 1
ATOM 1357 N N . VAL A 1 181 ? -12.810 1.566 6.160 1.00 95.62 181 VAL A N 1
ATOM 1358 C CA . VAL A 1 181 ? -13.490 2.072 7.357 1.00 95.62 181 VAL A CA 1
ATOM 1359 C C . VAL A 1 181 ? -13.814 0.915 8.290 1.00 95.62 181 VAL A C 1
ATOM 1361 O O . VAL A 1 181 ? -14.495 -0.030 7.900 1.00 95.62 181 VAL A O 1
ATOM 1364 N N . TYR A 1 182 ? -13.366 1.034 9.537 1.00 97.44 182 TYR A N 1
ATOM 1365 C CA . TYR A 1 182 ? -13.709 0.131 10.630 1.00 97.44 182 TYR A CA 1
ATOM 1366 C C . TYR A 1 182 ? -14.671 0.867 11.559 1.00 97.44 182 TYR A C 1
ATOM 1368 O O . TYR A 1 182 ? -14.266 1.808 12.241 1.00 97.44 182 TYR A O 1
ATOM 1376 N N . ASP A 1 183 ? -15.955 0.510 11.550 1.00 96.50 183 ASP A N 1
ATOM 1377 C CA . ASP A 1 183 ? -17.014 1.277 12.221 1.00 96.50 183 ASP A CA 1
ATOM 1378 C C . ASP A 1 183 ? -17.811 0.497 13.275 1.00 96.50 183 ASP A C 1
ATOM 1380 O O . ASP A 1 183 ? -18.686 1.074 13.930 1.00 96.50 183 ASP A O 1
ATOM 1384 N N . ARG A 1 184 ? -17.500 -0.784 13.472 1.00 96.75 184 ARG A N 1
ATOM 1385 C CA . ARG A 1 184 ? -18.173 -1.670 14.427 1.00 96.75 184 ARG A CA 1
ATOM 1386 C C . ARG A 1 184 ? -17.239 -2.051 15.562 1.00 96.75 184 ARG A C 1
ATOM 1388 O O . ARG A 1 184 ? -16.029 -1.907 15.445 1.00 96.75 184 ARG A O 1
ATOM 1395 N N . ASP A 1 185 ? -17.831 -2.528 16.649 1.00 97.00 185 ASP A N 1
ATOM 1396 C CA . ASP A 1 185 ? -17.061 -3.109 17.740 1.00 97.00 185 ASP A CA 1
ATOM 1397 C C . ASP A 1 185 ? -16.419 -4.413 17.272 1.00 97.00 185 ASP A C 1
ATOM 1399 O O . ASP A 1 185 ? -17.049 -5.215 16.572 1.00 97.00 185 ASP A O 1
ATOM 1403 N N . GLY A 1 186 ? -15.166 -4.615 17.657 1.00 96.44 186 GLY A N 1
ATOM 1404 C CA . GLY A 1 186 ? -14.412 -5.795 17.274 1.00 96.44 186 GLY A CA 1
ATOM 1405 C C . GLY A 1 186 ? -12.909 -5.607 17.391 1.00 96.44 186 GLY A C 1
ATOM 1406 O O . GLY A 1 186 ? -12.393 -4.493 17.490 1.00 96.44 186 GLY A O 1
ATOM 1407 N N . GLU A 1 187 ? -12.212 -6.735 17.359 1.00 97.56 187 GLU A N 1
ATOM 1408 C CA . GLU A 1 187 ? -10.764 -6.790 17.206 1.00 97.56 187 GLU A CA 1
ATOM 1409 C C . GLU A 1 187 ? -10.431 -6.810 15.715 1.00 97.56 187 GLU A C 1
ATOM 1411 O O . GLU A 1 187 ? -11.038 -7.565 14.955 1.00 97.56 187 GLU A O 1
ATOM 1416 N N . TYR A 1 188 ? -9.471 -5.998 15.286 1.00 98.06 188 TYR A N 1
ATOM 1417 C CA . TYR A 1 188 ? -9.113 -5.823 13.885 1.00 98.06 188 TYR A CA 1
ATOM 1418 C C . TYR A 1 188 ? -7.629 -6.048 13.652 1.00 98.06 188 TYR A C 1
ATOM 1420 O O . TYR A 1 188 ? -6.794 -5.722 14.495 1.00 98.06 188 TYR A O 1
ATOM 1428 N N . THR A 1 189 ? -7.310 -6.570 12.469 1.00 98.06 189 THR A N 1
ATOM 1429 C CA . THR A 1 189 ? -5.938 -6.648 11.957 1.00 98.06 189 THR A CA 1
ATOM 1430 C C . THR A 1 189 ? -5.860 -6.044 10.562 1.00 98.06 189 THR A C 1
ATOM 1432 O O . THR A 1 189 ? -6.817 -6.130 9.791 1.00 98.06 189 THR A O 1
ATOM 1435 N N . LEU A 1 190 ? -4.724 -5.438 10.229 1.00 97.88 190 LEU A N 1
ATOM 1436 C CA . LEU A 1 190 ? -4.432 -4.920 8.899 1.00 97.88 190 LEU A CA 1
ATOM 1437 C C . LEU A 1 190 ? -2.979 -5.222 8.537 1.00 97.88 190 LEU A C 1
ATOM 1439 O O . LEU A 1 190 ? -2.050 -4.767 9.199 1.00 97.88 190 LEU A O 1
ATOM 1443 N N . ASN A 1 191 ? -2.796 -5.955 7.446 1.00 97.06 191 ASN A N 1
ATOM 1444 C CA . ASN A 1 191 ? -1.508 -6.172 6.808 1.00 97.06 191 ASN A CA 1
ATOM 1445 C C . ASN A 1 191 ? -1.600 -5.785 5.336 1.00 97.06 191 ASN A C 1
ATOM 1447 O O . ASN A 1 191 ? -2.611 -6.040 4.680 1.00 97.06 191 ASN A O 1
ATOM 1451 N N . VAL A 1 192 ? -0.531 -5.176 4.833 1.00 95.06 192 VAL A N 1
ATOM 1452 C CA . VAL A 1 192 ? -0.399 -4.791 3.432 1.00 95.06 192 VAL A CA 1
ATOM 1453 C C . VAL A 1 192 ? 0.977 -5.220 2.947 1.00 95.06 192 VAL A C 1
ATOM 1455 O O . VAL A 1 192 ? 1.969 -5.013 3.646 1.00 95.06 192 VAL A O 1
ATOM 1458 N N . ASP A 1 193 ? 1.023 -5.812 1.764 1.00 94.69 193 ASP A N 1
ATOM 1459 C CA . ASP A 1 193 ? 2.232 -6.205 1.048 1.00 94.69 193 ASP A CA 1
ATOM 1460 C C . ASP A 1 193 ? 1.956 -6.213 -0.453 1.00 94.69 193 ASP A C 1
ATOM 1462 O O . ASP A 1 193 ? 0.807 -6.128 -0.892 1.00 94.69 193 ASP A O 1
ATOM 1466 N N . GLY A 1 194 ? 3.011 -6.310 -1.252 1.00 92.19 194 GLY A N 1
ATOM 1467 C CA . GLY A 1 194 ? 2.841 -6.516 -2.676 1.00 92.19 194 GLY A CA 1
ATOM 1468 C C . GLY A 1 194 ? 4.110 -6.365 -3.491 1.00 92.19 194 GLY A C 1
ATOM 1469 O O . GLY A 1 194 ? 5.204 -6.181 -2.956 1.00 92.19 194 GLY A O 1
ATOM 1470 N N . SER A 1 195 ? 3.930 -6.452 -4.802 1.00 92.06 195 SER A N 1
ATOM 1471 C CA . SER A 1 195 ? 4.952 -6.225 -5.822 1.00 92.06 195 SER A CA 1
ATOM 1472 C C . SER A 1 195 ? 4.339 -5.544 -7.044 1.00 92.06 195 SER A C 1
ATOM 1474 O O . SER A 1 195 ? 3.117 -5.544 -7.214 1.00 92.06 195 SER A O 1
ATOM 1476 N N . ASP A 1 196 ? 5.179 -4.964 -7.892 1.00 89.31 196 ASP A N 1
ATOM 1477 C CA . ASP A 1 196 ? 4.757 -4.475 -9.205 1.00 89.31 196 ASP A CA 1
ATOM 1478 C C . ASP A 1 196 ? 4.487 -5.640 -10.192 1.00 89.31 196 ASP A C 1
ATOM 1480 O O . ASP A 1 196 ? 4.648 -6.829 -9.885 1.00 89.31 196 ASP A O 1
ATOM 1484 N N . ALA A 1 197 ? 4.081 -5.308 -11.416 1.00 85.06 197 ALA A N 1
ATOM 1485 C CA . ALA A 1 197 ? 3.807 -6.240 -12.507 1.00 85.06 197 ALA A CA 1
ATOM 1486 C C . ALA A 1 197 ? 5.057 -6.998 -12.996 1.00 85.06 197 ALA A C 1
ATOM 1488 O O . ALA A 1 197 ? 4.930 -8.088 -13.560 1.00 85.06 197 ALA A O 1
ATOM 1489 N N . LEU A 1 198 ? 6.262 -6.486 -12.731 1.00 87.00 198 LEU A N 1
ATOM 1490 C CA . LEU A 1 198 ? 7.533 -7.135 -13.067 1.00 87.00 198 LEU A CA 1
ATOM 1491 C C . LEU A 1 198 ? 8.059 -8.032 -11.934 1.00 87.00 198 LEU A C 1
ATOM 1493 O O . LEU A 1 198 ? 8.908 -8.887 -12.170 1.00 87.00 198 LEU A O 1
ATOM 1497 N N . GLY A 1 199 ? 7.471 -7.937 -10.743 1.00 89.38 199 GLY A N 1
ATOM 1498 C CA . GLY A 1 199 ? 7.772 -8.761 -9.576 1.00 89.38 199 GLY A CA 1
ATOM 1499 C C . GLY A 1 199 ? 8.729 -8.092 -8.599 1.00 89.38 199 GLY A C 1
ATOM 1500 O O . GLY A 1 199 ? 9.207 -8.763 -7.683 1.00 89.38 199 GLY A O 1
ATOM 1501 N N . ASN A 1 200 ? 9.007 -6.794 -8.755 1.00 90.94 200 ASN A N 1
ATOM 1502 C CA . ASN A 1 200 ? 9.793 -6.062 -7.775 1.00 90.94 200 ASN A CA 1
ATOM 1503 C C . ASN A 1 200 ? 8.944 -5.904 -6.500 1.00 90.94 200 ASN A C 1
ATOM 1505 O O . ASN A 1 200 ? 7.839 -5.353 -6.564 1.00 90.94 200 ASN A O 1
ATOM 1509 N N . PRO A 1 201 ? 9.404 -6.408 -5.340 1.00 94.75 201 PRO A N 1
ATOM 1510 C CA . PRO A 1 201 ? 8.658 -6.296 -4.092 1.00 94.75 201 PRO A CA 1
ATOM 1511 C C . PRO A 1 201 ? 8.555 -4.835 -3.655 1.00 94.75 201 PRO A C 1
ATOM 1513 O O . PRO A 1 201 ? 9.401 -4.018 -4.020 1.00 94.75 201 PRO A O 1
ATOM 1516 N N . ALA A 1 202 ? 7.544 -4.524 -2.841 1.00 94.00 202 ALA A N 1
ATOM 1517 C CA . ALA A 1 202 ? 7.370 -3.194 -2.271 1.00 94.00 202 ALA A CA 1
ATOM 1518 C C . ALA A 1 202 ? 8.681 -2.693 -1.648 1.00 94.00 202 ALA A C 1
ATOM 1520 O O . ALA A 1 202 ? 9.231 -3.320 -0.739 1.00 94.00 202 ALA A O 1
ATOM 1521 N N . ALA A 1 203 ? 9.182 -1.571 -2.167 1.00 87.81 203 ALA A N 1
ATOM 1522 C CA . ALA A 1 203 ? 10.446 -0.987 -1.741 1.00 87.81 203 ALA A CA 1
ATOM 1523 C C . ALA A 1 203 ? 10.338 -0.388 -0.332 1.00 87.81 203 ALA A C 1
ATOM 1525 O O . ALA A 1 203 ? 11.309 -0.398 0.423 1.00 87.81 203 ALA A O 1
ATOM 1526 N N . ASP A 1 204 ? 9.154 0.120 0.017 1.00 91.62 204 ASP A N 1
ATOM 1527 C CA . ASP A 1 204 ? 8.853 0.695 1.324 1.00 91.62 204 ASP A CA 1
ATOM 1528 C C . ASP A 1 204 ? 7.360 0.538 1.657 1.00 91.62 204 ASP A C 1
ATOM 1530 O O . ASP A 1 204 ? 6.500 0.640 0.777 1.00 91.62 204 ASP A O 1
ATOM 1534 N N . ILE A 1 205 ? 7.058 0.300 2.936 1.00 96.38 205 ILE A N 1
ATOM 1535 C CA . ILE A 1 205 ? 5.696 0.234 3.476 1.00 96.38 205 ILE A CA 1
ATOM 1536 C C . ILE A 1 205 ? 5.643 1.100 4.734 1.00 96.38 205 ILE A C 1
ATOM 1538 O O . ILE A 1 205 ? 6.021 0.676 5.830 1.00 96.38 205 ILE A O 1
ATOM 1542 N N . VAL A 1 206 ? 5.139 2.320 4.574 1.00 97.44 206 VAL A N 1
ATOM 1543 C CA . VAL A 1 206 ? 5.088 3.331 5.632 1.00 97.44 206 VAL A CA 1
ATOM 1544 C C . VAL A 1 206 ? 3.748 3.260 6.354 1.00 97.44 206 VAL A C 1
ATOM 1546 O O . VAL A 1 206 ? 2.699 3.367 5.724 1.00 97.44 206 VAL A O 1
ATOM 1549 N N . TRP A 1 207 ? 3.776 3.130 7.681 1.00 97.81 207 TRP A N 1
ATOM 1550 C CA . TRP A 1 207 ? 2.584 3.111 8.532 1.00 97.81 207 TRP A CA 1
ATOM 1551 C C . TRP A 1 207 ? 2.513 4.380 9.378 1.00 97.81 207 TRP A C 1
ATOM 1553 O O . TRP A 1 207 ? 3.407 4.638 10.182 1.00 97.81 207 TRP A O 1
ATOM 1563 N N . ASN A 1 208 ? 1.431 5.141 9.235 1.00 97.44 208 ASN A N 1
ATOM 1564 C CA . ASN A 1 208 ? 1.198 6.384 9.958 1.00 97.44 208 ASN A CA 1
ATOM 1565 C C . ASN A 1 208 ? -0.094 6.289 10.772 1.00 97.44 208 ASN A C 1
ATOM 1567 O O . ASN A 1 208 ? -1.183 6.125 10.220 1.00 97.44 208 ASN A O 1
ATOM 1571 N N . GLY A 1 209 ? 0.036 6.420 12.091 1.00 95.81 209 GLY A N 1
ATOM 1572 C CA . GLY A 1 209 ? -1.075 6.385 13.038 1.00 95.81 209 GLY A CA 1
ATOM 1573 C C . GLY A 1 209 ? -0.849 5.395 14.184 1.00 95.81 209 GLY A C 1
ATOM 1574 O O . GLY A 1 209 ? -0.012 4.496 14.076 1.00 95.81 209 GLY A O 1
ATOM 1575 N N . PRO A 1 210 ? -1.577 5.557 15.298 1.00 95.88 210 PRO A N 1
ATOM 1576 C CA . PRO A 1 210 ? -1.446 4.679 16.452 1.00 95.88 210 PRO A CA 1
ATOM 1577 C C . PRO A 1 210 ? -2.023 3.289 16.171 1.00 95.88 210 PRO A C 1
ATOM 1579 O O . PRO A 1 210 ? -3.065 3.159 15.519 1.00 95.88 210 PRO A O 1
ATOM 1582 N N . SER A 1 211 ? -1.353 2.268 16.714 1.00 96.81 211 SER A N 1
ATOM 1583 C CA . SER A 1 211 ? -1.739 0.849 16.643 1.00 96.81 211 SER A CA 1
ATOM 1584 C C . SER A 1 211 ? -2.194 0.431 15.238 1.00 96.81 211 SER A C 1
ATOM 1586 O O . SER A 1 211 ? -3.356 0.084 15.026 1.00 96.81 211 SER A O 1
ATOM 1588 N N . PRO A 1 212 ? -1.300 0.557 14.235 1.00 96.19 212 PRO A N 1
ATOM 1589 C CA . PRO A 1 212 ? -1.708 0.572 12.836 1.00 96.19 212 PRO A CA 1
ATOM 1590 C C . PRO A 1 212 ? -1.975 -0.817 12.236 1.00 96.19 212 PRO A C 1
ATOM 1592 O O . PRO A 1 212 ? -2.610 -0.898 11.185 1.00 96.19 212 PRO A O 1
ATOM 1595 N N . LYS A 1 213 ? -1.498 -1.890 12.881 1.00 97.25 213 LYS A N 1
ATOM 1596 C CA . LYS A 1 213 ? -1.613 -3.277 12.397 1.00 97.25 213 LYS A CA 1
ATOM 1597 C C . LYS A 1 213 ? -2.622 -4.117 13.172 1.00 97.25 213 LYS A C 1
ATOM 1599 O O . LYS A 1 213 ? -3.195 -5.035 12.594 1.00 97.25 213 LYS A O 1
ATOM 1604 N N . ASP A 1 214 ? -2.845 -3.808 14.444 1.00 97.31 214 ASP A N 1
ATOM 1605 C CA . ASP A 1 214 ? -3.840 -4.453 15.292 1.00 97.31 214 ASP A CA 1
ATOM 1606 C C . ASP A 1 214 ? -4.457 -3.440 16.260 1.00 97.31 214 ASP A C 1
ATOM 1608 O O . ASP A 1 214 ? -3.759 -2.639 16.879 1.00 97.31 214 ASP A O 1
ATOM 1612 N N . PHE A 1 215 ? -5.782 -3.451 16.371 1.00 98.06 215 PHE A N 1
ATOM 1613 C CA . PHE A 1 215 ? -6.513 -2.565 17.275 1.00 98.06 215 PHE A CA 1
ATOM 1614 C C . PHE A 1 215 ? -7.894 -3.123 17.607 1.00 98.06 215 PHE A C 1
ATOM 1616 O O . PHE A 1 215 ? -8.398 -4.017 16.934 1.00 98.06 215 PHE A O 1
ATOM 1623 N N . VAL A 1 216 ? -8.514 -2.578 18.648 1.00 97.50 216 VAL A N 1
ATOM 1624 C CA . VAL A 1 216 ? -9.875 -2.910 19.073 1.00 97.50 216 VAL A CA 1
ATOM 1625 C C . VAL A 1 216 ? -10.723 -1.655 18.969 1.00 97.50 216 VAL A C 1
ATOM 1627 O O . VAL A 1 216 ? -10.333 -0.604 19.476 1.00 97.50 216 VAL A O 1
ATOM 1630 N N . ILE A 1 217 ? -11.877 -1.745 18.318 1.00 98.00 217 ILE A N 1
ATOM 1631 C CA . ILE A 1 217 ? -12.915 -0.723 18.447 1.00 98.00 217 ILE A CA 1
ATOM 1632 C C . ILE A 1 217 ? -13.894 -1.209 19.503 1.00 98.00 217 ILE A C 1
ATOM 1634 O O . ILE A 1 217 ? -14.406 -2.324 19.416 1.00 98.00 217 ILE A O 1
ATOM 1638 N N . ASP A 1 218 ? -14.140 -0.358 20.489 1.00 96.94 218 ASP A N 1
ATOM 1639 C CA . ASP A 1 218 ? -15.101 -0.607 21.551 1.00 96.94 218 ASP A CA 1
ATOM 1640 C C . ASP A 1 218 ? -15.929 0.649 21.812 1.00 96.94 218 ASP A C 1
ATOM 1642 O O . ASP A 1 218 ? -15.481 1.626 22.420 1.00 96.94 218 ASP A O 1
ATOM 1646 N N . ARG A 1 219 ? -17.149 0.644 21.282 1.00 95.12 219 ARG A N 1
ATOM 1647 C CA . ARG A 1 219 ? -18.125 1.729 21.394 1.00 95.12 219 ARG A CA 1
ATOM 1648 C C . ARG A 1 219 ? -19.249 1.354 22.355 1.00 95.12 219 ARG A C 1
ATOM 1650 O O . ARG A 1 219 ? -20.127 2.191 22.610 1.00 95.12 219 ARG A O 1
ATOM 1657 N N . THR A 1 220 ? -19.253 0.124 22.867 1.00 95.19 220 THR A N 1
ATOM 1658 C CA . THR A 1 220 ? -20.278 -0.371 23.776 1.00 95.19 220 THR A CA 1
ATOM 1659 C C . THR A 1 220 ? -20.030 0.188 25.170 1.00 95.19 220 THR A C 1
ATOM 1661 O O . THR A 1 220 ? -18.925 0.197 25.695 1.00 95.19 220 THR A O 1
ATOM 1664 N N . LYS A 1 221 ? -21.083 0.739 25.778 1.00 94.75 221 LYS A N 1
ATOM 1665 C CA . LYS A 1 221 ? -21.000 1.261 27.144 1.00 94.75 221 LYS A CA 1
ATOM 1666 C C . LYS A 1 221 ? -21.159 0.113 28.145 1.00 94.75 221 LYS A C 1
ATOM 1668 O O . LYS A 1 221 ? -22.023 -0.741 27.919 1.00 94.75 221 LYS A O 1
ATOM 1673 N N . PRO A 1 222 ? -20.477 0.170 29.302 1.00 95.62 222 PRO A N 1
ATOM 1674 C CA . PRO A 1 222 ? -20.704 -0.789 30.370 1.00 95.62 222 PRO A CA 1
ATOM 1675 C C . PRO A 1 222 ? -22.143 -0.692 30.887 1.00 95.62 222 PRO A C 1
ATOM 1677 O O . PRO A 1 222 ? -22.727 0.394 30.976 1.00 95.62 222 PRO A O 1
ATOM 1680 N N . VAL A 1 223 ? -22.713 -1.828 31.290 1.00 96.31 223 VAL A N 1
ATOM 1681 C CA . VAL A 1 223 ? -24.051 -1.895 31.895 1.00 96.31 223 VAL A CA 1
ATOM 1682 C C . VAL A 1 223 ? -23.925 -2.026 33.407 1.00 96.31 223 VAL A C 1
ATOM 1684 O O . VAL A 1 223 ? -23.282 -2.948 33.911 1.00 96.31 223 VAL A O 1
ATOM 1687 N N . LEU A 1 224 ? -24.581 -1.122 34.135 1.00 95.06 224 LEU A N 1
ATOM 1688 C CA . LEU A 1 224 ? -24.573 -1.077 35.595 1.00 95.06 224 LEU A CA 1
ATOM 1689 C C . LEU A 1 224 ? -25.904 -1.558 36.170 1.00 95.06 224 LEU A C 1
ATOM 1691 O O . LEU A 1 224 ? -26.977 -1.233 35.666 1.00 95.06 224 LEU A O 1
ATOM 1695 N N . SER A 1 225 ? -25.831 -2.290 37.276 1.00 96.06 225 SER A N 1
ATOM 1696 C CA . SER A 1 225 ? -26.993 -2.607 38.104 1.00 96.06 225 SER A CA 1
ATOM 1697 C C . SER A 1 225 ? -26.617 -2.592 39.580 1.00 96.06 225 SER A C 1
ATOM 1699 O O . SER A 1 225 ? -25.501 -2.961 39.952 1.00 96.06 225 SER A O 1
ATOM 1701 N N . LEU A 1 226 ? -27.559 -2.147 40.408 1.00 94.75 226 LEU A N 1
ATOM 1702 C CA . LEU A 1 226 ? -27.443 -2.145 41.860 1.00 94.75 226 LEU A CA 1
ATOM 1703 C C . LEU A 1 226 ? -28.358 -3.216 42.437 1.00 94.75 226 LEU A C 1
ATOM 1705 O O . LEU A 1 226 ? -29.441 -3.470 41.909 1.00 94.75 226 LEU A O 1
ATOM 1709 N N . PHE A 1 227 ? -27.935 -3.818 43.537 1.00 92.62 227 PHE A N 1
ATOM 1710 C CA . PHE A 1 227 ? -28.760 -4.740 44.303 1.00 92.62 227 PHE A CA 1
ATOM 1711 C C . PHE A 1 227 ? -28.460 -4.581 45.789 1.00 92.62 227 PHE A C 1
ATOM 1713 O O . PHE A 1 227 ? -27.346 -4.232 46.172 1.00 92.62 227 PHE A O 1
ATOM 1720 N N . LEU A 1 228 ? -29.455 -4.821 46.634 1.00 92.50 228 LEU A N 1
ATOM 1721 C CA . LEU A 1 228 ? -29.242 -4.879 48.075 1.00 92.50 228 LEU A CA 1
ATOM 1722 C C . LEU A 1 228 ? -28.932 -6.314 48.471 1.00 92.50 228 LEU A C 1
ATOM 1724 O O . LEU A 1 228 ? -29.585 -7.247 48.004 1.00 92.50 228 LEU A O 1
ATOM 1728 N N . LEU A 1 229 ? -27.928 -6.486 49.329 1.00 89.06 229 LEU A N 1
ATOM 1729 C CA . LEU A 1 229 ? -27.625 -7.796 49.904 1.00 89.06 229 LEU A CA 1
ATOM 1730 C C . LEU A 1 229 ? -28.672 -8.189 50.956 1.00 89.06 229 LEU A C 1
ATOM 1732 O O . LEU A 1 229 ? -28.991 -9.366 51.087 1.00 89.06 229 LEU A O 1
ATOM 1736 N N . ASN A 1 230 ? -29.230 -7.208 51.673 1.00 86.88 230 ASN A N 1
ATOM 1737 C CA . ASN A 1 230 ? -30.365 -7.408 52.569 1.00 86.88 230 ASN A CA 1
ATOM 1738 C C . ASN A 1 230 ? -31.672 -7.044 51.846 1.00 86.88 230 ASN A C 1
ATOM 1740 O O . ASN A 1 230 ? -31.792 -5.963 51.277 1.00 86.88 230 ASN A O 1
ATOM 1744 N N . THR A 1 231 ? -32.652 -7.946 51.878 1.00 86.56 231 THR A N 1
ATOM 1745 C CA . THR A 1 231 ? -33.950 -7.777 51.207 1.00 86.56 231 THR A CA 1
ATOM 1746 C C . THR A 1 231 ? -35.135 -7.664 52.177 1.00 86.56 231 THR A C 1
ATOM 1748 O O . THR A 1 231 ? -36.271 -7.573 51.713 1.00 86.56 231 THR A O 1
ATOM 1751 N N . ASP A 1 232 ? -34.904 -7.600 53.501 1.00 91.50 232 ASP A N 1
ATOM 1752 C CA . ASP A 1 232 ? -35.955 -7.383 54.517 1.00 91.50 232 ASP A CA 1
ATOM 1753 C C . ASP A 1 232 ? -36.433 -5.922 54.527 1.00 91.50 232 ASP A C 1
ATOM 1755 O O . ASP A 1 232 ? -36.073 -5.100 55.378 1.00 91.50 232 ASP A O 1
ATOM 1759 N N . VAL A 1 233 ? -37.225 -5.588 53.511 1.00 92.19 233 VAL A N 1
ATOM 1760 C CA . VAL A 1 233 ? -37.808 -4.268 53.318 1.00 92.19 233 VAL A CA 1
ATOM 1761 C C . VAL A 1 233 ? -39.188 -4.177 53.964 1.00 92.19 233 VAL A C 1
ATOM 1763 O O . VAL A 1 233 ? -40.089 -4.974 53.710 1.00 92.19 233 VAL A O 1
ATOM 1766 N N . ARG A 1 234 ? -39.399 -3.126 54.753 1.00 91.75 234 ARG A N 1
ATOM 1767 C CA . ARG A 1 234 ? -40.700 -2.748 55.310 1.00 91.75 234 ARG A CA 1
ATOM 1768 C C . ARG A 1 234 ? -41.216 -1.493 54.629 1.00 91.75 234 ARG A C 1
ATOM 1770 O O . ARG A 1 234 ? -40.453 -0.582 54.300 1.00 91.75 234 ARG A O 1
ATOM 1777 N N . ASN A 1 235 ? -42.526 -1.441 54.397 1.00 90.50 235 ASN A N 1
ATOM 1778 C CA . ASN A 1 235 ? -43.202 -0.336 53.707 1.00 90.50 235 ASN A CA 1
ATOM 1779 C C . ASN A 1 235 ? -42.499 0.076 52.391 1.00 90.50 235 ASN A C 1
ATOM 1781 O O . ASN A 1 235 ? -42.395 1.259 52.073 1.00 90.50 235 ASN A O 1
ATOM 1785 N N . GLY A 1 236 ? -41.950 -0.902 51.661 1.00 88.44 236 GLY A N 1
ATOM 1786 C CA . GLY A 1 236 ? -41.344 -0.731 50.336 1.00 88.44 236 GLY A CA 1
ATOM 1787 C C . GLY A 1 236 ? -39.977 -0.036 50.275 1.00 88.44 236 GLY A C 1
ATOM 1788 O O . GLY A 1 236 ? -39.382 -0.023 49.202 1.00 88.44 236 GLY A O 1
ATOM 1789 N N . LYS A 1 237 ? -39.452 0.527 51.376 1.00 91.75 237 LYS A N 1
ATOM 1790 C CA . LYS A 1 237 ? -38.136 1.207 51.366 1.00 91.75 237 LYS A CA 1
ATOM 1791 C C . LYS A 1 237 ? -37.379 1.280 52.698 1.00 91.75 237 LYS A C 1
ATOM 1793 O O . LYS A 1 237 ? -36.272 1.810 52.720 1.00 91.75 237 LYS A O 1
ATOM 1798 N N . TYR A 1 238 ? -37.962 0.828 53.807 1.00 90.25 238 TYR A N 1
ATOM 1799 C CA . TYR A 1 238 ? -37.359 0.964 55.135 1.00 90.25 238 TYR A CA 1
ATOM 1800 C C . TYR A 1 238 ? -36.733 -0.352 55.573 1.00 90.25 238 TYR A C 1
ATOM 1802 O O . TYR A 1 238 ? -37.398 -1.382 55.557 1.00 90.25 238 TYR A O 1
ATOM 1810 N N . TYR A 1 239 ? -35.485 -0.302 56.020 1.00 92.31 239 TYR A N 1
ATOM 1811 C CA . TYR A 1 239 ? -34.742 -1.470 56.476 1.00 92.31 239 TYR A CA 1
ATOM 1812 C C . TYR A 1 239 ? -34.321 -1.266 57.927 1.00 92.31 239 TYR A C 1
ATOM 1814 O O . TYR A 1 239 ? -33.963 -0.154 58.318 1.00 92.31 239 TYR A O 1
ATOM 1822 N N . ARG A 1 240 ? -34.398 -2.326 58.735 1.00 91.00 240 ARG A N 1
ATOM 1823 C CA . ARG A 1 240 ? -34.040 -2.267 60.160 1.00 91.00 240 ARG A CA 1
ATOM 1824 C C . ARG A 1 240 ? -32.530 -2.368 60.390 1.00 91.00 240 ARG A C 1
ATOM 1826 O O . ARG A 1 240 ? -32.027 -1.758 61.329 1.00 91.00 240 ARG A O 1
ATOM 1833 N N . ASP A 1 241 ? -31.843 -3.110 59.528 1.00 91.81 241 ASP A N 1
ATOM 1834 C CA . ASP A 1 241 ? -30.418 -3.420 59.651 1.00 91.81 241 ASP A CA 1
ATOM 1835 C C . ASP A 1 241 ? -29.577 -2.684 58.600 1.00 91.81 241 ASP A C 1
ATOM 1837 O O . ASP A 1 241 ? -30.104 -2.127 57.628 1.00 91.81 241 ASP A O 1
ATOM 1841 N N . VAL A 1 242 ? -28.251 -2.707 58.785 1.00 89.69 242 VAL A N 1
ATOM 1842 C CA . VAL A 1 242 ? -27.272 -2.142 57.842 1.00 89.69 242 VAL A CA 1
ATOM 1843 C C . VAL A 1 242 ? -27.536 -2.658 56.427 1.00 89.69 242 VAL A C 1
ATOM 1845 O O . VAL A 1 242 ? -27.752 -3.851 56.210 1.00 89.69 242 VAL A O 1
ATOM 1848 N N . GLN A 1 243 ? -27.510 -1.740 55.462 1.00 90.75 243 GLN A N 1
ATOM 1849 C CA . GLN A 1 243 ? -27.673 -2.051 54.048 1.00 90.75 243 GLN A CA 1
ATOM 1850 C C . GLN A 1 243 ? -26.319 -2.050 53.352 1.00 90.75 243 GLN A C 1
ATOM 1852 O O . GLN A 1 243 ? -25.618 -1.038 53.348 1.00 90.75 243 GLN A O 1
ATOM 1857 N N . THR A 1 244 ? -25.990 -3.169 52.714 1.00 91.44 244 THR A N 1
ATOM 1858 C CA . THR A 1 244 ? -24.869 -3.254 51.777 1.00 91.44 244 THR A CA 1
ATOM 1859 C C . THR A 1 244 ? -25.430 -3.212 50.364 1.00 91.44 244 THR A C 1
ATOM 1861 O O . THR A 1 244 ? -26.264 -4.044 49.995 1.00 91.44 244 THR A O 1
ATOM 1864 N N . VAL A 1 245 ? -24.978 -2.236 49.577 1.00 90.88 245 VAL A N 1
ATOM 1865 C CA . VAL A 1 245 ? -25.312 -2.121 48.155 1.00 90.88 245 VAL A CA 1
ATOM 1866 C C . VAL A 1 245 ? -24.245 -2.856 47.353 1.00 90.88 245 VAL A C 1
ATOM 1868 O O . VAL A 1 245 ? -23.076 -2.480 47.369 1.00 90.88 245 VAL A O 1
ATOM 1871 N N . GLY A 1 246 ? -24.650 -3.906 46.652 1.00 91.62 246 GLY A N 1
ATOM 1872 C CA . GLY A 1 246 ? -23.840 -4.565 45.643 1.00 91.62 246 GLY A CA 1
ATOM 1873 C C . GLY A 1 246 ? -23.920 -3.826 44.309 1.00 91.62 246 GLY A C 1
ATOM 1874 O O . GLY A 1 246 ? -24.989 -3.371 43.895 1.00 91.62 246 GLY A O 1
ATOM 1875 N N . ILE A 1 247 ? -22.781 -3.732 43.627 1.00 91.75 247 ILE A N 1
ATOM 1876 C CA . ILE A 1 247 ? -22.667 -3.193 42.271 1.00 91.75 247 ILE A CA 1
ATOM 1877 C C . ILE A 1 247 ? -22.353 -4.360 41.343 1.00 91.75 247 ILE A C 1
ATOM 1879 O O . ILE A 1 247 ? -21.472 -5.171 41.625 1.00 91.75 247 ILE A O 1
ATOM 1883 N N . ARG A 1 248 ? -23.061 -4.445 40.220 1.00 92.44 248 ARG A N 1
ATOM 1884 C CA . ARG A 1 248 ? -22.723 -5.352 39.126 1.00 92.44 248 ARG A CA 1
ATOM 1885 C C . ARG A 1 248 ? -22.480 -4.539 37.865 1.00 92.44 248 ARG A C 1
ATOM 1887 O O . ARG A 1 248 ? -23.368 -3.810 37.422 1.00 92.44 248 ARG A O 1
ATOM 1894 N N . VAL A 1 249 ? -21.293 -4.719 37.298 1.00 92.19 249 VAL A N 1
ATOM 1895 C CA . VAL A 1 249 ? -20.866 -4.147 36.020 1.00 92.19 249 VAL A CA 1
ATOM 1896 C C . VAL A 1 249 ? -20.787 -5.279 35.001 1.00 92.19 249 VAL A C 1
ATOM 1898 O O . VAL A 1 249 ? -20.258 -6.345 35.311 1.00 92.19 249 VAL A O 1
ATOM 1901 N N . LYS A 1 250 ? -21.343 -5.073 33.807 1.00 93.12 250 LYS A N 1
ATOM 1902 C CA . LYS A 1 250 ? -21.127 -5.945 32.648 1.00 93.12 250 LYS A CA 1
ATOM 1903 C C . LYS A 1 250 ? -20.403 -5.148 31.575 1.00 93.12 250 LYS A C 1
ATOM 1905 O O . LYS A 1 250 ? -20.915 -4.112 31.159 1.00 93.12 250 LYS A O 1
ATOM 1910 N N . GLU A 1 251 ? -19.251 -5.650 31.159 1.00 93.50 251 GLU A N 1
ATOM 1911 C CA . GLU A 1 251 ? -18.385 -5.064 30.140 1.00 93.50 251 GLU A CA 1
ATOM 1912 C C . GLU A 1 251 ? -17.672 -6.208 29.405 1.00 93.50 251 GLU A C 1
ATOM 1914 O O . GLU A 1 251 ? -17.342 -7.219 30.030 1.00 93.50 251 GLU A O 1
ATOM 1919 N N . HIS A 1 252 ? -17.501 -6.082 28.090 1.00 90.12 252 HIS A N 1
ATOM 1920 C CA . HIS A 1 252 ? -16.834 -7.088 27.271 1.00 90.12 252 HIS A CA 1
ATOM 1921 C C . HIS A 1 252 ? -15.313 -6.977 27.403 1.00 90.12 252 HIS A C 1
ATOM 1923 O O . HIS A 1 252 ? -14.650 -7.975 27.679 1.00 90.12 252 HIS A O 1
ATOM 1929 N N . ASN A 1 253 ? -14.770 -5.761 27.304 1.00 88.25 253 ASN A N 1
ATOM 1930 C CA . ASN A 1 253 ? -13.328 -5.501 27.360 1.00 88.25 253 ASN A CA 1
ATOM 1931 C C . ASN A 1 253 ? -12.867 -5.150 28.786 1.00 88.25 253 ASN A C 1
ATOM 1933 O O . ASN A 1 253 ? -12.202 -4.142 29.025 1.00 88.25 253 ASN A O 1
ATOM 1937 N N . PHE A 1 254 ? -13.265 -5.972 29.762 1.00 87.44 254 PHE A N 1
ATOM 1938 C CA . PHE A 1 254 ? -13.023 -5.726 31.184 1.00 87.44 254 PHE A CA 1
ATOM 1939 C C . PHE A 1 254 ? -11.708 -6.332 31.680 1.00 87.44 254 PHE A C 1
ATOM 1941 O O . PHE A 1 254 ? -11.464 -7.529 31.530 1.00 87.44 254 PHE A O 1
ATOM 1948 N N . ARG A 1 255 ? -10.916 -5.520 32.384 1.00 86.19 255 ARG A N 1
ATOM 1949 C CA . ARG A 1 255 ? -9.771 -5.958 33.189 1.00 86.19 255 ARG A CA 1
ATOM 1950 C C . ARG A 1 255 ? -9.899 -5.402 34.594 1.00 86.19 255 ARG A C 1
ATOM 1952 O O . ARG A 1 255 ? -10.062 -4.198 34.774 1.00 86.19 255 ARG A O 1
ATOM 1959 N N . GLN A 1 256 ? -9.858 -6.280 35.593 1.00 86.31 256 GLN A N 1
ATOM 1960 C CA . GLN A 1 256 ? -10.101 -5.888 36.981 1.00 86.31 256 GLN A CA 1
ATOM 1961 C C . GLN A 1 256 ? -9.012 -4.942 37.496 1.00 86.31 256 GLN A C 1
ATOM 1963 O O . GLN A 1 256 ? -9.309 -4.017 38.248 1.00 86.31 256 GLN A O 1
ATOM 1968 N N . GLU A 1 257 ? -7.771 -5.168 37.080 1.00 88.38 257 GLU A N 1
ATOM 1969 C CA . GLU A 1 257 ? -6.602 -4.361 37.420 1.00 88.38 257 GLU A CA 1
ATOM 1970 C C . GLU A 1 257 ? -6.692 -2.902 36.943 1.00 88.38 257 GLU A C 1
ATOM 1972 O O . GLU A 1 257 ? -6.094 -2.027 37.565 1.00 88.38 257 GLU A O 1
ATOM 1977 N N . ASP A 1 258 ? -7.491 -2.623 35.909 1.00 86.62 258 ASP A N 1
ATOM 1978 C CA . ASP A 1 258 ? -7.685 -1.272 35.370 1.00 86.62 258 ASP A CA 1
ATOM 1979 C C . ASP A 1 258 ? -8.774 -0.488 36.133 1.00 86.62 258 ASP A C 1
ATOM 1981 O O . ASP A 1 258 ? -8.935 0.724 35.950 1.00 86.62 258 ASP A O 1
ATOM 1985 N N . VAL A 1 259 ? -9.546 -1.157 36.999 1.00 87.62 259 VAL A N 1
ATOM 1986 C CA . VAL A 1 259 ? -10.671 -0.544 37.715 1.00 87.62 259 VAL A CA 1
ATOM 1987 C C . VAL A 1 259 ? -10.178 0.288 38.892 1.00 87.62 259 VAL A C 1
ATOM 1989 O O . VAL A 1 259 ? -9.619 -0.224 39.861 1.00 87.62 259 VAL A O 1
ATOM 1992 N N . GLN A 1 260 ? -10.493 1.581 38.863 1.00 87.81 260 GLN A N 1
ATOM 1993 C CA . GLN A 1 260 ? -10.256 2.488 39.982 1.00 87.81 260 GLN A CA 1
ATOM 1994 C C . GLN A 1 260 ? -11.541 2.715 40.781 1.00 87.81 260 GLN A C 1
ATOM 1996 O O . GLN A 1 260 ? -12.549 3.189 40.254 1.00 87.81 260 GLN A O 1
ATOM 2001 N N . TYR A 1 261 ? -11.490 2.424 42.080 1.00 85.06 261 TYR A N 1
ATOM 2002 C CA . TYR A 1 261 ? -12.576 2.709 43.014 1.00 85.06 261 TYR A CA 1
ATOM 2003 C C . TYR A 1 261 ? -12.327 4.060 43.680 1.00 85.06 261 TYR A C 1
ATOM 2005 O O . TYR A 1 261 ? -11.509 4.177 44.590 1.00 85.06 261 TYR A O 1
ATOM 2013 N N . ILE A 1 262 ? -13.029 5.092 43.216 1.00 84.25 262 ILE A N 1
ATOM 2014 C CA . ILE A 1 262 ? -12.906 6.453 43.744 1.00 84.25 262 ILE A CA 1
ATOM 2015 C C . ILE A 1 262 ? -14.186 6.790 44.505 1.00 84.25 262 ILE A C 1
ATOM 2017 O O . ILE A 1 262 ? -15.271 6.819 43.927 1.00 84.25 262 ILE A O 1
ATOM 2021 N N . SER A 1 263 ? -14.074 7.078 45.801 1.00 82.00 263 SER A N 1
ATOM 2022 C CA . SER A 1 263 ? -15.179 7.653 46.568 1.00 82.00 263 SER A CA 1
ATOM 2023 C C . SER A 1 263 ? -15.071 9.176 46.540 1.00 82.00 263 SER A C 1
ATOM 2025 O O . SER A 1 263 ? -14.129 9.742 47.095 1.00 82.00 263 SER A O 1
ATOM 2027 N N . SER A 1 264 ? -16.036 9.862 45.927 1.00 72.38 264 SER A N 1
ATOM 2028 C CA . SER A 1 264 ? -16.154 11.314 46.060 1.00 72.38 264 SER A CA 1
ATOM 2029 C C . SER A 1 264 ? -16.856 11.612 47.382 1.00 72.38 264 SER A C 1
ATOM 2031 O O . SER A 1 264 ? -18.085 11.677 47.452 1.00 72.38 264 SER A O 1
ATOM 2033 N N . SER A 1 265 ? -16.090 11.742 48.461 1.00 64.69 265 SER A N 1
ATOM 2034 C CA . SER A 1 265 ? -16.622 12.242 49.724 1.00 64.69 265 SER A CA 1
ATOM 2035 C C . SER A 1 265 ? -17.048 13.696 49.525 1.00 64.69 265 SER A C 1
ATOM 2037 O O . SER A 1 265 ? -16.222 14.607 49.551 1.00 64.69 265 SER A O 1
ATOM 2039 N N . GLY A 1 266 ? -18.347 13.924 49.320 1.00 48.12 266 GLY A N 1
ATOM 2040 C CA . GLY A 1 266 ? -18.936 15.230 49.582 1.00 48.12 266 GLY A CA 1
ATOM 2041 C C . GLY A 1 266 ? -18.647 15.569 51.039 1.00 48.12 266 GLY A C 1
ATOM 2042 O O . GLY A 1 266 ? -18.937 14.770 51.927 1.00 48.12 266 GLY A O 1
ATOM 2043 N N . SER A 1 267 ? -17.996 16.702 51.282 1.00 47.69 267 SER A N 1
ATOM 2044 C CA . SER A 1 267 ? -17.567 17.140 52.605 1.00 47.69 267 SER A CA 1
ATOM 2045 C C . SER A 1 267 ? -18.695 17.037 53.637 1.00 47.69 267 SER A C 1
ATOM 2047 O O . SER A 1 267 ? -19.547 17.919 53.710 1.00 47.69 267 SER A O 1
ATOM 2049 N N . ARG A 1 268 ? -18.678 15.964 54.440 1.00 42.91 268 ARG A N 1
ATOM 2050 C CA . ARG A 1 268 ? -18.912 15.916 55.896 1.00 42.91 268 ARG A CA 1
ATOM 2051 C C . ARG A 1 268 ? -18.942 14.462 56.383 1.00 42.91 268 ARG A C 1
ATOM 2053 O O . ARG A 1 268 ? -19.957 13.789 56.270 1.00 42.91 268 ARG A O 1
ATOM 2060 N N . GLY A 1 269 ? -17.856 14.044 57.041 1.00 40.47 269 GLY A N 1
ATOM 2061 C CA . GLY A 1 269 ? -17.910 12.988 58.059 1.00 40.47 269 GLY A CA 1
ATOM 2062 C C . GLY A 1 269 ? -16.904 11.848 57.910 1.00 40.47 269 GLY A C 1
ATOM 2063 O O . GLY A 1 269 ? -17.256 10.805 57.388 1.00 40.47 269 GLY A O 1
ATOM 2064 N N . ARG A 1 270 ? -15.707 12.058 58.479 1.00 39.69 270 ARG A N 1
ATOM 2065 C CA . ARG A 1 270 ? -14.686 11.081 58.923 1.00 39.69 270 ARG A CA 1
ATOM 2066 C C . ARG A 1 270 ? -14.299 9.952 57.956 1.00 39.69 270 ARG A C 1
ATOM 2068 O O . ARG A 1 270 ? -14.970 8.929 57.874 1.00 39.69 270 ARG A O 1
ATOM 2075 N N . ASP A 1 271 ? -13.099 10.105 57.397 1.00 46.59 271 ASP A N 1
ATOM 2076 C CA . ASP A 1 271 ? -12.263 9.025 56.871 1.00 46.59 271 ASP A CA 1
ATOM 2077 C C . ASP A 1 271 ? -12.287 7.788 57.778 1.00 46.59 271 ASP A C 1
ATOM 2079 O O . ASP A 1 271 ? -11.904 7.845 58.952 1.00 46.59 271 ASP A O 1
ATOM 2083 N N . ARG A 1 272 ? -12.658 6.644 57.204 1.00 47.88 272 ARG A N 1
ATOM 2084 C CA . ARG A 1 272 ? -12.187 5.340 57.671 1.00 47.88 272 ARG A CA 1
ATOM 2085 C C . ARG A 1 272 ? -11.335 4.737 56.566 1.00 47.88 272 ARG A C 1
ATOM 2087 O O . ARG A 1 272 ? -11.775 4.631 55.425 1.00 47.88 272 ARG A O 1
ATOM 2094 N N . ARG A 1 273 ? -10.092 4.407 56.916 1.00 39.81 273 ARG A N 1
ATOM 2095 C CA . ARG A 1 273 ? -9.109 3.804 56.011 1.00 39.81 273 ARG A CA 1
ATOM 2096 C C . ARG A 1 273 ? -9.515 2.360 55.667 1.00 39.81 273 ARG A C 1
ATOM 2098 O O . ARG A 1 273 ? -10.126 1.704 56.511 1.00 39.81 273 ARG A O 1
ATOM 2105 N N . PRO A 1 274 ? -9.150 1.841 54.482 1.00 40.44 274 PRO A N 1
ATOM 2106 C CA . PRO A 1 274 ? -9.365 0.441 54.127 1.00 40.44 274 PRO A CA 1
ATOM 2107 C C . PRO A 1 274 ? -8.511 -0.462 55.030 1.00 40.44 274 PRO A C 1
ATOM 2109 O O . PRO A 1 274 ? -7.288 -0.338 55.051 1.00 40.44 274 PRO A O 1
ATOM 2112 N N . GLY A 1 275 ? -9.166 -1.327 55.802 1.00 39.09 275 GLY A N 1
ATOM 2113 C CA . GLY A 1 275 ? -8.541 -2.240 56.766 1.00 39.09 275 GLY A CA 1
ATOM 2114 C C . GLY A 1 275 ? -9.558 -2.983 57.638 1.00 39.09 275 GLY A C 1
ATOM 2115 O O . GLY A 1 275 ? -9.305 -4.111 58.042 1.00 39.09 275 GLY A O 1
ATOM 2116 N N . ASP A 1 276 ? -10.750 -2.416 57.835 1.00 38.03 276 ASP A N 1
ATOM 2117 C CA . ASP A 1 276 ? -11.825 -3.060 58.597 1.00 38.03 276 ASP A CA 1
ATOM 2118 C C . ASP A 1 276 ? -12.753 -3.880 57.684 1.00 38.03 276 ASP A C 1
ATOM 2120 O O . ASP A 1 276 ? -13.923 -3.553 57.495 1.00 38.03 276 ASP A O 1
ATOM 2124 N N . VAL A 1 277 ? -12.235 -4.961 57.103 1.00 38.34 277 VAL A N 1
ATOM 2125 C CA . VAL A 1 277 ? -13.075 -6.105 56.721 1.00 38.34 277 VAL A CA 1
ATOM 2126 C C . VAL A 1 277 ? -12.407 -7.339 57.301 1.00 38.34 277 VAL A C 1
ATOM 2128 O O . VAL A 1 277 ? -11.438 -7.857 56.750 1.00 38.34 277 VAL A O 1
ATOM 2131 N N . ALA A 1 278 ? -12.905 -7.775 58.457 1.00 37.12 278 ALA A N 1
ATOM 2132 C CA . ALA A 1 278 ? -12.590 -9.089 58.987 1.00 37.12 278 ALA A CA 1
ATOM 2133 C C . ALA A 1 278 ? -13.062 -10.145 57.974 1.00 37.12 278 ALA A C 1
ATOM 2135 O O . ALA A 1 278 ? -14.228 -10.150 57.571 1.00 37.12 278 ALA A O 1
ATOM 2136 N N . ALA A 1 279 ? -12.135 -10.999 57.542 1.00 33.03 279 ALA A N 1
ATOM 2137 C CA . ALA A 1 279 ? -12.452 -12.272 56.907 1.00 33.03 279 ALA A CA 1
ATOM 2138 C C . ALA A 1 279 ? -13.207 -13.177 57.912 1.00 33.03 279 ALA A C 1
ATOM 2140 O O . ALA A 1 279 ? -13.057 -12.959 59.118 1.00 33.03 279 ALA A O 1
ATOM 2141 N N . PRO A 1 280 ? -14.033 -14.131 57.438 1.00 42.44 280 PRO A N 1
ATOM 2142 C CA . PRO A 1 280 ? -14.802 -15.031 58.302 1.00 42.44 280 PRO A CA 1
ATOM 2143 C C . PRO A 1 280 ? -13.929 -15.885 59.228 1.00 42.44 280 PRO A C 1
ATOM 2145 O O . PRO A 1 280 ? -12.779 -16.203 58.845 1.00 42.44 280 PRO A O 1
#

Secondary structure (DSSP, 8-state):
-------SSEEEEEEEEEETTEE-GGGSEEE-PPPPP---TT----TT-------S-EEEPPSGGGTEEEEEEEEEEEEETT--EEETTSTTT--EEEEEE----EEEEEE---PPPBTTTEESS-EEEEEEEE-SSEEEEEEEEEESS---GGGSPPSS---S---SSSEETTEEEEEEEE-SSEEEEEEEEEEETT-PBPSEEEEESSS-SEEEE--PPPEEEEEES---EETTTEESSPPPEEEEEE-SS--GGG--------S-S----TT-----